Protein AF-A0A443S466-F1 (afdb_monomer)

Mean predicted aligned error: 12.49 Å

Secondary structure (DSSP, 8-state):
-----------SS-TTHHHHHHHHHHHHT--HHHHHHHHHHH---TT--HHHHHHHHHHHHHHHHHHHHHHHHHHHHHHTT-HHHHHHHHHHHHHHHHHHHHHHHHHS-SS---EEEE-TTSS-EEEE-PPPPHHHHHHHHHHHHHHHHHHHHHHHHHH-HHHHHHHTT--HHHHHHHHHTT---THHHHHHHHHHHHHHHHTSS--

Organism: NCBI:txid299467

Sequence (207 aa):
MRCNFCELIEFYTKAGRIQKEYREAQRHGLPFPILWVTEYFTIDGEGIRFGRYYRLAGWYTHIVIWFAFALWLLTNILFQMVIQYGALLLVFTGKILVFANILYCNIRNPIPLEIPFESVDGKSTVWLKPSFSWCYYLNLVNGIICIILGVIAFYADLRYTDETAEFFGIDVLQNYEDFIAGTFNFRIIFAVISLFVVSRKMRAVKL

Foldseek 3Di:
DDPPDDDDDDLEDDDCSLVVVLVVCVVVPPDPVVNLVSVLLVDCDDLSNQVVLQRVLVVVLVVLVVVLVVLLVVLVVCCLPPLQVSLVSLLVSLVSLQVSLVSSVVSHRPDFDWRWDQDPVNPDTDTDGDDDDPVSVVSNVVSVVSNVSSVVSNVCCVPPVPVSCVVSPHDPVVSVVCVVVVPDPCVVVVVVVVVVVVVVVVVVVPD

InterPro domains:
  IPR018469 Dual oxidase maturation factor [PF10204] (12-171)
  IPR018469 Dual oxidase maturation factor [PTHR31158] (13-180)

Structure (mmCIF, N/CA/C/O backbone):
data_AF-A0A443S466-F1
#
_entry.id   AF-A0A443S466-F1
#
loop_
_atom_site.group_PDB
_atom_site.id
_atom_site.type_symbol
_atom_site.label_atom_id
_atom_site.label_alt_id
_atom_site.label_comp_id
_atom_site.label_asym_id
_atom_site.label_entity_id
_atom_site.label_seq_id
_atom_site.pdbx_PDB_ins_code
_atom_site.Cartn_x
_atom_site.Cartn_y
_atom_site.Cartn_z
_atom_site.occupancy
_atom_site.B_iso_or_equiv
_atom_site.auth_seq_id
_atom_site.auth_comp_id
_atom_site.auth_asym_id
_atom_site.auth_atom_id
_atom_site.pdbx_PDB_model_num
ATOM 1 N N . MET A 1 1 ? 38.376 -2.744 -8.400 1.00 39.81 1 MET A N 1
ATOM 2 C CA . MET A 1 1 ? 37.415 -1.741 -8.914 1.00 39.81 1 MET A CA 1
ATOM 3 C C . MET A 1 1 ? 36.271 -1.626 -7.920 1.00 39.81 1 MET A C 1
ATOM 5 O O . MET A 1 1 ? 35.767 -2.662 -7.509 1.00 39.81 1 MET A O 1
ATOM 9 N N . ARG A 1 2 ? 35.901 -0.416 -7.475 1.00 34.47 2 ARG A N 1
ATOM 10 C CA . ARG A 1 2 ? 34.688 -0.217 -6.661 1.00 34.47 2 ARG A CA 1
ATOM 11 C C . ARG A 1 2 ? 33.499 -0.075 -7.608 1.00 34.47 2 ARG A C 1
ATOM 13 O O . ARG A 1 2 ? 33.343 0.970 -8.224 1.00 34.47 2 ARG A O 1
ATOM 20 N N . CYS A 1 3 ? 32.691 -1.121 -7.724 1.00 43.09 3 CYS A N 1
ATOM 21 C CA . CYS A 1 3 ? 31.445 -1.103 -8.488 1.00 43.09 3 CYS A CA 1
ATOM 22 C C . CYS A 1 3 ? 30.271 -0.800 -7.541 1.00 43.09 3 CYS A C 1
ATOM 24 O O . CYS A 1 3 ? 29.530 -1.706 -7.186 1.00 43.09 3 CYS A O 1
ATOM 26 N N . ASN A 1 4 ? 30.120 0.456 -7.108 1.00 47.75 4 ASN A N 1
ATOM 27 C CA . ASN A 1 4 ? 28.957 0.915 -6.330 1.00 47.75 4 ASN A CA 1
ATOM 28 C C . ASN A 1 4 ? 28.161 1.931 -7.160 1.00 47.75 4 ASN A C 1
ATOM 30 O O . ASN A 1 4 ? 28.180 3.125 -6.868 1.00 47.75 4 ASN A O 1
ATOM 34 N N . PHE A 1 5 ? 27.517 1.466 -8.231 1.00 56.78 5 PHE A N 1
ATOM 35 C CA . PHE A 1 5 ? 26.632 2.303 -9.041 1.00 56.78 5 PHE A CA 1
ATOM 36 C C . PHE A 1 5 ? 25.198 2.222 -8.503 1.00 56.78 5 PHE A C 1
ATOM 38 O O . PHE A 1 5 ? 24.655 1.130 -8.353 1.00 56.78 5 PHE A O 1
ATOM 45 N N . CYS A 1 6 ? 24.596 3.375 -8.211 1.00 62.50 6 CYS A N 1
ATOM 46 C CA . CYS A 1 6 ? 23.186 3.519 -7.852 1.00 62.50 6 CYS A CA 1
ATOM 47 C C . CYS A 1 6 ? 22.628 4.690 -8.666 1.00 62.50 6 CYS A C 1
ATOM 49 O O . CYS A 1 6 ? 22.960 5.840 -8.382 1.00 62.50 6 CYS A O 1
ATOM 51 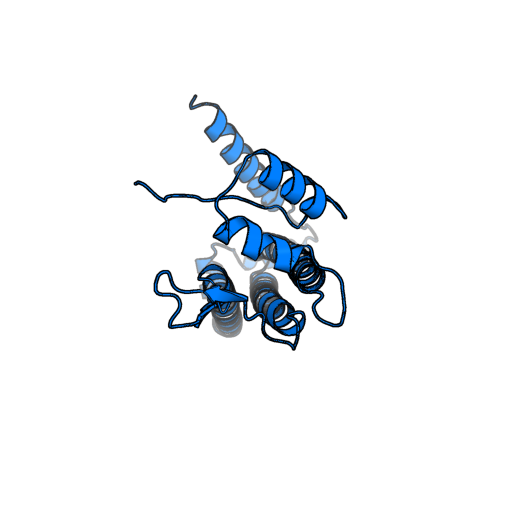N N . GLU A 1 7 ? 21.838 4.397 -9.699 1.00 69.56 7 GLU A N 1
ATOM 52 C CA . GLU A 1 7 ? 21.153 5.419 -10.493 1.00 69.56 7 GLU A CA 1
ATOM 53 C C . GLU A 1 7 ? 19.659 5.441 -10.183 1.00 69.56 7 GLU A C 1
ATOM 55 O O . GLU A 1 7 ? 19.011 4.399 -10.067 1.00 69.56 7 GLU A O 1
ATOM 60 N N . LEU A 1 8 ? 19.114 6.652 -10.063 1.00 72.12 8 LEU A N 1
ATOM 61 C CA . LEU A 1 8 ? 17.691 6.894 -9.874 1.00 72.12 8 LEU A CA 1
ATOM 62 C C . LEU A 1 8 ? 17.076 7.317 -11.210 1.00 72.12 8 LEU A C 1
ATOM 64 O O . LEU A 1 8 ? 17.352 8.411 -11.694 1.00 72.12 8 LEU A O 1
ATOM 68 N N . ILE A 1 9 ? 16.214 6.471 -11.772 1.00 68.38 9 ILE A N 1
ATOM 69 C CA . ILE A 1 9 ? 15.447 6.776 -12.987 1.00 68.38 9 ILE A CA 1
ATOM 70 C C . ILE A 1 9 ? 13.997 7.043 -12.584 1.00 68.38 9 ILE A C 1
ATOM 72 O O . ILE A 1 9 ? 13.321 6.180 -12.014 1.00 68.38 9 ILE A O 1
ATOM 76 N N . GLU A 1 10 ? 13.506 8.253 -12.851 1.00 68.44 10 GLU A N 1
ATOM 77 C CA . GLU A 1 10 ? 12.184 8.684 -12.395 1.00 68.44 10 GLU A CA 1
ATOM 78 C C . GLU A 1 10 ? 11.089 8.386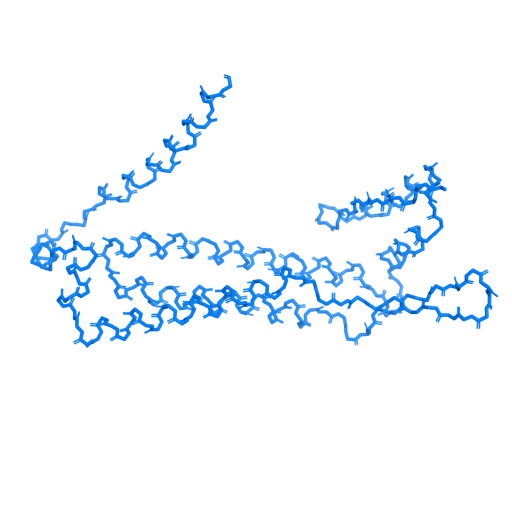 -13.425 1.00 68.44 10 GLU A C 1
ATOM 80 O O . GLU A 1 10 ? 10.935 9.050 -14.451 1.00 68.44 10 GLU A O 1
ATOM 85 N N . PHE A 1 11 ? 10.215 7.442 -13.085 1.00 61.72 11 PHE A N 1
ATOM 86 C CA . PHE A 1 11 ? 9.114 7.009 -13.950 1.00 61.72 11 PHE A CA 1
ATOM 87 C C . PHE A 1 11 ? 7.876 7.941 -13.929 1.00 61.72 11 PHE A C 1
ATOM 89 O O . PHE A 1 11 ? 6.992 7.827 -14.784 1.00 61.72 11 PHE A O 1
ATOM 96 N N . TYR A 1 12 ? 7.774 8.853 -12.955 1.00 54.41 12 TYR A N 1
ATOM 97 C CA . TYR A 1 12 ? 6.507 9.501 -12.577 1.00 54.41 12 TYR A CA 1
ATOM 98 C C . TYR A 1 12 ? 6.165 10.781 -13.359 1.00 54.41 12 TYR A C 1
ATOM 100 O O . TYR A 1 12 ? 4.997 11.026 -13.648 1.00 54.41 12 TYR A O 1
ATOM 108 N N . THR A 1 13 ? 7.142 11.615 -13.728 1.00 58.16 13 THR A N 1
ATOM 109 C CA . THR A 1 13 ? 6.833 13.040 -13.953 1.00 58.16 13 THR A CA 1
ATOM 110 C C . THR A 1 13 ? 6.399 13.415 -15.375 1.00 58.16 13 THR A C 1
ATOM 112 O O . THR A 1 13 ? 5.593 14.335 -15.497 1.00 58.16 13 THR A O 1
ATOM 115 N N . LYS A 1 14 ? 6.866 12.750 -16.454 1.00 61.38 14 LYS A N 1
ATOM 116 C CA . LYS A 1 14 ? 6.482 13.074 -17.856 1.00 61.38 14 LYS A CA 1
ATOM 117 C C . LYS A 1 14 ? 6.605 11.884 -18.824 1.00 61.38 14 LYS A C 1
ATOM 119 O O . LYS A 1 14 ? 7.569 11.121 -18.763 1.00 61.38 14 LYS A O 1
ATOM 124 N N . ALA A 1 15 ? 5.670 11.762 -19.774 1.00 59.41 15 ALA A N 1
ATOM 125 C CA . ALA A 1 15 ? 5.801 10.832 -20.902 1.00 59.41 15 ALA A CA 1
ATOM 126 C C . ALA A 1 15 ? 7.034 11.205 -21.753 1.00 59.41 15 ALA A C 1
ATOM 128 O O . ALA A 1 15 ? 7.232 12.373 -22.079 1.00 59.41 15 ALA A O 1
ATOM 129 N N . GLY A 1 16 ? 7.894 10.228 -22.055 1.00 69.12 16 GLY A N 1
ATOM 130 C CA . GLY A 1 16 ? 9.134 10.437 -22.813 1.00 69.12 16 GLY A CA 1
ATOM 131 C C . GLY A 1 16 ? 10.348 10.911 -21.999 1.00 69.12 16 GLY A C 1
ATOM 132 O O . GLY A 1 16 ? 11.430 11.022 -22.568 1.00 69.12 16 GLY A O 1
ATOM 133 N N . ARG A 1 17 ? 10.227 11.155 -20.681 1.00 78.19 17 ARG A N 1
ATOM 134 C CA . ARG A 1 17 ? 11.392 11.496 -19.837 1.00 78.19 17 ARG A CA 1
ATOM 135 C C . ARG A 1 17 ? 12.383 10.337 -19.728 1.00 78.19 17 ARG A C 1
ATOM 137 O O . ARG A 1 17 ? 13.569 10.560 -19.906 1.00 78.19 17 ARG A O 1
ATOM 144 N N . ILE A 1 18 ? 11.885 9.112 -19.575 1.00 80.12 18 ILE A N 1
ATOM 145 C CA . ILE A 1 18 ? 12.711 7.894 -19.500 1.00 80.12 18 ILE A CA 1
ATOM 146 C C . ILE A 1 18 ? 13.560 7.733 -20.770 1.00 80.12 18 ILE A C 1
ATOM 148 O O . ILE A 1 18 ? 14.735 7.414 -20.691 1.00 80.12 18 ILE A O 1
ATOM 152 N N . GLN A 1 19 ? 13.004 8.033 -21.949 1.00 82.69 19 GLN A N 1
ATOM 153 C CA . GLN A 1 19 ? 13.756 7.987 -23.210 1.00 82.69 19 GLN A CA 1
ATOM 154 C C . GLN A 1 19 ? 14.840 9.073 -23.298 1.00 82.69 19 GLN A C 1
ATOM 156 O O . GLN A 1 19 ? 15.848 8.877 -23.972 1.00 82.69 19 GLN A O 1
ATOM 161 N N . LYS A 1 20 ? 14.641 10.227 -22.649 1.00 84.94 20 LYS A N 1
ATOM 162 C CA . LYS A 1 20 ? 15.656 11.288 -22.572 1.00 84.94 20 LYS A CA 1
ATOM 163 C C . LYS A 1 20 ? 16.761 10.919 -21.587 1.00 84.94 20 LYS A C 1
ATOM 165 O O . LYS A 1 20 ? 17.919 10.958 -21.979 1.00 84.94 20 LYS A O 1
ATOM 170 N N . GLU A 1 21 ? 16.393 10.485 -20.382 1.00 83.50 21 GLU A N 1
ATOM 171 C CA . GLU A 1 21 ? 17.336 10.016 -19.357 1.00 83.50 21 GLU A CA 1
ATOM 172 C C . GLU A 1 21 ? 18.150 8.824 -19.869 1.00 83.50 21 GLU A C 1
ATOM 174 O O . GLU A 1 21 ? 19.361 8.806 -19.712 1.00 83.50 21 GLU A O 1
ATOM 179 N N . TYR A 1 22 ? 17.534 7.896 -20.606 1.00 85.06 22 TYR A N 1
ATOM 180 C CA . TYR A 1 22 ? 18.245 6.800 -21.268 1.00 85.06 22 TYR A CA 1
ATOM 181 C C . TYR A 1 22 ? 19.266 7.287 -22.313 1.00 85.06 22 TYR A C 1
ATOM 183 O O . TYR A 1 22 ? 20.388 6.791 -22.372 1.00 85.06 22 TYR A O 1
ATOM 191 N N . ARG A 1 23 ? 18.923 8.295 -23.127 1.00 86.50 23 ARG A N 1
ATOM 192 C CA . ARG A 1 23 ? 19.864 8.879 -24.104 1.00 86.50 23 ARG A CA 1
ATOM 193 C C . ARG A 1 23 ? 21.006 9.636 -23.431 1.00 86.50 23 ARG A C 1
ATOM 195 O O . ARG A 1 23 ? 22.126 9.627 -23.935 1.00 86.50 23 ARG A O 1
ATOM 202 N N . GLU A 1 24 ? 20.734 10.311 -22.321 1.00 87.31 24 GLU A N 1
ATOM 203 C CA . GLU A 1 24 ? 21.757 10.969 -21.504 1.00 87.31 24 GLU A CA 1
ATOM 204 C C . GLU A 1 24 ? 22.675 9.931 -20.852 1.00 87.31 24 GLU A C 1
ATOM 206 O O . GLU A 1 24 ? 23.895 10.051 -20.943 1.00 87.31 24 GLU A O 1
ATOM 211 N N . ALA A 1 25 ? 22.102 8.852 -20.325 1.00 85.56 25 ALA A N 1
ATOM 212 C CA . ALA A 1 25 ? 22.812 7.703 -19.787 1.00 85.56 25 ALA A CA 1
ATOM 213 C C . ALA A 1 25 ? 23.767 7.057 -20.814 1.00 85.56 25 ALA A C 1
ATOM 215 O O . ALA A 1 25 ? 24.929 6.775 -20.510 1.00 85.56 25 ALA A O 1
ATOM 216 N N . GLN A 1 26 ? 23.316 6.893 -22.062 1.00 87.50 26 GLN A N 1
ATOM 217 C CA . GLN A 1 26 ? 24.162 6.424 -23.164 1.00 87.50 26 GLN A CA 1
ATOM 218 C C . GLN A 1 26 ? 25.319 7.389 -23.459 1.00 87.50 26 GLN A C 1
ATOM 220 O O . GLN A 1 26 ? 26.448 6.949 -23.662 1.00 87.50 26 GLN A O 1
ATOM 225 N N . ARG A 1 27 ? 25.063 8.706 -23.455 1.00 89.19 27 ARG A N 1
ATOM 226 C CA . ARG A 1 27 ? 26.101 9.731 -23.680 1.00 89.19 27 ARG A CA 1
ATOM 227 C C . ARG A 1 27 ? 27.141 9.770 -22.565 1.00 89.19 27 ARG A C 1
ATOM 229 O O . ARG A 1 27 ? 28.307 10.023 -22.845 1.00 89.19 27 ARG A O 1
ATOM 236 N N . HIS A 1 28 ? 26.724 9.521 -21.327 1.00 86.75 28 HIS A N 1
ATOM 237 C CA . HIS A 1 28 ? 27.613 9.463 -20.170 1.00 86.75 28 HIS A CA 1
ATOM 238 C C . HIS A 1 28 ? 28.462 8.185 -20.110 1.00 86.75 28 HIS A C 1
ATOM 240 O O . HIS A 1 28 ? 29.430 8.149 -19.354 1.00 86.75 28 HIS A O 1
ATOM 246 N N . GLY A 1 29 ? 28.148 7.164 -20.916 1.00 86.56 29 GLY A N 1
ATOM 247 C CA . GLY A 1 29 ? 28.929 5.928 -20.971 1.00 86.56 29 GLY A CA 1
ATOM 248 C C . GLY A 1 29 ? 28.752 5.046 -19.735 1.00 86.56 29 GLY A C 1
ATOM 249 O O . GLY A 1 29 ? 29.724 4.484 -19.231 1.00 86.56 29 GLY A O 1
ATOM 250 N N . LEU A 1 30 ? 27.521 4.936 -19.225 1.00 86.44 30 LEU A N 1
ATOM 251 C CA . LEU A 1 30 ? 27.194 4.025 -18.125 1.00 86.44 30 LEU A CA 1
ATOM 252 C C . LEU A 1 30 ? 27.535 2.566 -18.464 1.00 86.44 30 LEU A C 1
ATOM 254 O O . LEU A 1 30 ? 27.540 2.177 -19.633 1.00 86.44 30 LEU A O 1
ATOM 258 N N . PRO A 1 31 ? 27.813 1.728 -17.452 1.00 85.88 31 PRO A N 1
ATOM 259 C CA . PRO A 1 31 ? 28.150 0.334 -17.692 1.00 85.88 31 PRO A CA 1
ATOM 260 C C . PRO A 1 31 ? 26.971 -0.416 -18.333 1.00 85.88 31 PRO A C 1
ATOM 262 O O . PRO A 1 31 ? 25.808 -0.222 -17.967 1.00 85.88 31 PRO A O 1
ATOM 265 N N . PHE A 1 32 ? 27.294 -1.322 -19.261 1.00 84.25 32 PHE A N 1
ATOM 266 C CA . PHE A 1 32 ? 26.331 -2.067 -20.082 1.00 84.25 32 PHE A CA 1
ATOM 267 C C . PHE A 1 32 ? 25.163 -2.707 -19.300 1.00 84.25 32 PHE A C 1
ATOM 269 O O . PHE A 1 32 ? 24.026 -2.552 -19.741 1.00 84.25 32 PHE A O 1
ATOM 276 N N . PRO A 1 33 ? 25.360 -3.332 -18.117 1.00 84.06 33 PRO A N 1
ATOM 277 C CA . PRO A 1 33 ? 24.250 -3.933 -17.374 1.00 84.06 33 PRO A CA 1
ATOM 278 C C . PRO A 1 33 ? 23.145 -2.945 -16.967 1.00 84.06 33 PRO A C 1
ATOM 280 O O . PRO A 1 33 ? 21.978 -3.323 -16.933 1.00 84.06 33 PRO A O 1
ATOM 283 N N . ILE A 1 34 ? 23.484 -1.684 -16.676 1.00 82.31 34 ILE A N 1
ATOM 284 C CA . ILE A 1 34 ? 22.505 -0.653 -1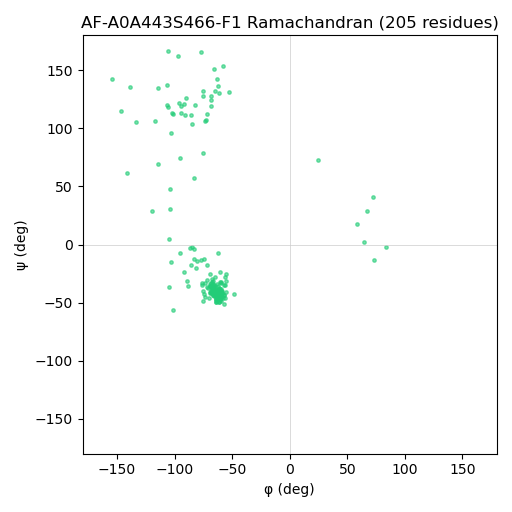6.279 1.00 82.31 34 ILE A CA 1
ATOM 285 C C . ILE A 1 34 ? 21.705 -0.187 -17.500 1.00 82.31 34 ILE A C 1
ATOM 287 O O . ILE A 1 34 ? 20.478 -0.064 -17.445 1.00 82.31 34 ILE A O 1
ATOM 291 N N . LEU A 1 35 ? 22.397 0.017 -18.623 1.00 84.38 35 LEU A N 1
ATOM 292 C CA . LEU A 1 35 ? 21.778 0.359 -19.903 1.00 84.38 35 LEU A CA 1
ATOM 293 C C . LEU A 1 35 ? 20.827 -0.747 -20.376 1.00 84.38 35 LEU A C 1
ATOM 295 O O . LEU A 1 35 ? 19.720 -0.433 -20.804 1.00 84.38 35 LEU A O 1
ATOM 299 N N . TRP A 1 36 ? 21.212 -2.015 -20.212 1.00 84.38 36 TRP A N 1
ATOM 300 C CA . TRP A 1 36 ? 20.400 -3.176 -20.584 1.00 84.38 36 TRP A CA 1
ATOM 301 C C . TRP A 1 36 ? 19.068 -3.235 -19.826 1.00 84.38 36 TRP A C 1
ATOM 303 O O . TRP A 1 36 ? 18.006 -3.375 -20.428 1.00 84.38 36 TRP A O 1
ATOM 313 N N . VAL A 1 37 ? 19.088 -3.052 -18.500 1.00 84.19 37 VAL A N 1
ATOM 314 C CA . VAL A 1 37 ? 17.850 -3.008 -17.697 1.00 84.19 37 VAL A CA 1
ATOM 315 C C . VAL A 1 37 ? 16.970 -1.834 -18.107 1.00 84.19 37 VAL A C 1
ATOM 317 O O . VAL A 1 37 ? 15.754 -1.973 -18.220 1.00 84.19 37 VAL A O 1
ATOM 320 N N . THR A 1 38 ? 17.578 -0.670 -18.331 1.00 83.44 38 THR A N 1
ATOM 321 C CA . THR A 1 38 ? 16.839 0.544 -18.694 1.00 83.44 38 THR A CA 1
ATOM 322 C C . THR A 1 38 ? 16.174 0.403 -20.061 1.00 83.44 38 THR A C 1
ATOM 324 O O . THR A 1 38 ? 15.035 0.836 -20.239 1.00 83.44 38 THR A O 1
ATOM 327 N N . GLU A 1 39 ? 16.833 -0.272 -21.003 1.00 83.94 39 GLU A N 1
ATOM 328 C CA . GLU A 1 39 ? 16.296 -0.558 -22.330 1.00 83.94 39 GLU A CA 1
ATOM 329 C C . GLU A 1 39 ? 14.972 -1.339 -22.249 1.00 83.94 39 GLU A C 1
ATOM 331 O O . GLU A 1 39 ? 13.975 -0.893 -22.825 1.00 83.94 39 GLU A O 1
ATOM 336 N N . TYR A 1 40 ? 14.897 -2.386 -21.414 1.00 81.38 40 TYR A N 1
ATOM 337 C CA . TYR A 1 40 ? 13.664 -3.155 -21.155 1.00 81.38 40 TYR A CA 1
ATOM 338 C C . TYR A 1 40 ? 12.480 -2.301 -20.676 1.00 81.38 40 TYR A C 1
ATOM 340 O O . TYR A 1 40 ? 11.327 -2.619 -20.966 1.00 81.38 40 TYR A O 1
ATOM 348 N N . PHE A 1 41 ? 12.737 -1.210 -19.950 1.00 80.06 41 PHE A N 1
ATOM 349 C CA . PHE A 1 41 ? 11.687 -0.290 -19.502 1.00 80.06 41 PHE A CA 1
ATOM 350 C C . PHE A 1 41 ? 11.325 0.786 -20.537 1.00 80.06 41 PHE A C 1
ATOM 352 O O . PHE A 1 41 ? 10.263 1.403 -20.413 1.00 80.06 41 PHE A O 1
ATOM 359 N N . THR A 1 42 ? 12.182 1.026 -21.536 1.00 80.06 42 THR A N 1
ATOM 360 C CA . THR A 1 42 ? 11.940 1.996 -22.622 1.00 80.06 42 THR A CA 1
ATOM 361 C C . THR A 1 42 ? 11.279 1.392 -23.857 1.00 80.06 42 THR A C 1
ATOM 363 O O . THR A 1 42 ? 10.637 2.128 -24.611 1.00 80.06 42 THR A O 1
ATOM 366 N N . ILE A 1 43 ? 11.419 0.081 -24.067 1.00 80.12 43 ILE A N 1
ATOM 367 C CA . ILE A 1 43 ? 10.784 -0.643 -25.169 1.00 80.12 43 ILE A CA 1
ATOM 368 C C . ILE A 1 43 ? 9.262 -0.691 -24.946 1.00 80.12 43 ILE A C 1
ATOM 370 O O . ILE A 1 43 ? 8.777 -1.151 -23.916 1.00 80.12 43 ILE A O 1
ATOM 374 N N . ASP A 1 44 ? 8.500 -0.217 -25.937 1.00 68.19 44 ASP A N 1
ATOM 375 C CA . ASP A 1 44 ? 7.030 -0.095 -25.896 1.00 68.19 44 ASP A CA 1
ATOM 376 C C . ASP A 1 44 ? 6.328 -0.933 -27.009 1.00 68.19 44 ASP A C 1
ATOM 378 O O . ASP A 1 44 ? 5.230 -0.596 -27.478 1.00 68.19 44 ASP A O 1
ATOM 382 N N . GLY A 1 45 ? 6.952 -2.044 -27.434 1.00 59.25 45 GLY A N 1
ATOM 383 C CA . GLY A 1 45 ? 6.514 -2.942 -28.523 1.00 59.25 45 GLY A CA 1
ATOM 384 C C . GLY A 1 45 ? 5.920 -4.296 -28.080 1.00 59.25 45 GLY A C 1
ATOM 385 O O . GLY A 1 45 ? 6.000 -4.656 -26.912 1.00 59.25 45 GLY A O 1
ATOM 386 N N . GLU A 1 46 ? 5.265 -4.998 -29.018 1.00 58.75 46 GLU A N 1
ATOM 387 C CA . GLU A 1 46 ? 4.808 -6.411 -28.983 1.00 58.75 46 GLU A CA 1
ATOM 388 C C . GLU A 1 46 ? 4.572 -7.056 -27.597 1.00 58.75 46 GLU A C 1
ATOM 390 O O . GLU A 1 46 ? 5.328 -7.903 -27.138 1.00 58.75 46 GLU A O 1
ATOM 395 N N . GLY A 1 47 ? 3.494 -6.665 -26.905 1.00 58.53 47 GLY A N 1
ATOM 396 C CA . GLY A 1 47 ? 3.031 -7.332 -25.672 1.00 58.53 47 GLY A CA 1
ATOM 397 C C . GLY A 1 47 ? 3.877 -7.098 -24.406 1.00 58.53 47 GLY A C 1
ATOM 398 O O . GLY A 1 47 ? 3.382 -7.317 -23.301 1.00 58.53 47 GLY A O 1
ATOM 399 N N . ILE A 1 48 ? 5.094 -6.564 -24.524 1.00 67.31 48 ILE A N 1
ATOM 400 C CA . ILE A 1 48 ? 6.071 -6.396 -23.432 1.00 67.31 48 ILE A CA 1
ATOM 401 C C . ILE A 1 48 ? 6.168 -4.946 -22.929 1.00 67.31 48 ILE A C 1
ATOM 403 O O . ILE A 1 48 ? 7.243 -4.383 -22.751 1.00 67.31 48 ILE A O 1
ATOM 407 N N . ARG A 1 49 ? 5.024 -4.305 -22.665 1.00 77.38 49 ARG A N 1
ATOM 408 C CA . ARG A 1 49 ? 4.954 -2.890 -22.233 1.00 77.38 49 ARG A CA 1
ATOM 409 C C . ARG A 1 49 ? 5.164 -2.693 -20.728 1.00 77.38 49 ARG A C 1
ATOM 411 O O . ARG A 1 49 ? 4.309 -2.127 -20.041 1.00 77.38 49 ARG A O 1
ATOM 418 N N . PHE A 1 50 ? 6.291 -3.153 -20.191 1.00 79.12 50 PHE A N 1
ATOM 419 C CA . PHE A 1 50 ? 6.562 -3.121 -18.747 1.00 79.12 50 PHE A CA 1
ATOM 420 C C . PHE A 1 50 ? 6.575 -1.699 -18.169 1.00 79.12 50 PHE A C 1
ATOM 422 O O . PHE A 1 50 ? 5.937 -1.448 -17.143 1.00 79.12 50 PHE A O 1
ATOM 429 N N . GLY A 1 51 ? 7.216 -0.745 -18.855 1.00 79.25 51 GLY A N 1
ATOM 430 C CA . GLY A 1 51 ? 7.330 0.640 -18.384 1.00 79.25 51 GLY A CA 1
ATOM 431 C C . GLY A 1 51 ? 5.978 1.307 -18.096 1.00 79.25 51 GLY A C 1
ATOM 432 O O . GLY A 1 51 ? 5.845 2.068 -17.136 1.00 79.25 51 GLY A O 1
ATOM 433 N N . ARG A 1 52 ? 4.932 0.984 -18.868 1.00 80.12 52 ARG A N 1
ATOM 434 C CA . ARG A 1 52 ? 3.585 1.542 -18.671 1.00 80.12 52 ARG A CA 1
ATOM 435 C C . ARG A 1 52 ? 2.876 0.956 -17.451 1.00 80.12 52 ARG A C 1
ATOM 437 O O . ARG A 1 52 ? 2.310 1.720 -16.671 1.00 80.12 52 ARG A O 1
ATOM 444 N N . TYR A 1 53 ? 2.920 -0.364 -17.272 1.00 83.69 53 TYR A N 1
ATOM 445 C CA . TYR A 1 53 ? 2.274 -1.029 -16.135 1.00 83.69 53 TYR A CA 1
ATOM 446 C C . TYR A 1 53 ? 2.886 -0.595 -14.801 1.00 83.69 53 TYR A C 1
ATOM 448 O O . TYR A 1 53 ? 2.147 -0.261 -13.879 1.00 83.69 53 TYR A O 1
ATOM 456 N N . TYR A 1 54 ? 4.219 -0.498 -14.714 1.00 83.50 54 TYR A N 1
ATOM 457 C CA . TYR A 1 54 ? 4.888 -0.030 -13.493 1.00 83.50 54 TYR A CA 1
ATOM 458 C C . TYR A 1 54 ? 4.553 1.429 -13.157 1.00 83.50 54 TYR A C 1
ATOM 460 O O . TYR A 1 54 ? 4.327 1.757 -11.991 1.00 83.50 54 TYR A O 1
ATOM 468 N N . ARG A 1 55 ? 4.444 2.300 -14.169 1.00 82.81 55 ARG A N 1
ATOM 469 C CA . ARG A 1 55 ? 4.019 3.698 -13.985 1.00 82.81 55 ARG A CA 1
ATOM 470 C C . ARG A 1 55 ? 2.590 3.810 -13.474 1.00 82.81 55 ARG A C 1
ATOM 472 O O . ARG A 1 55 ? 2.342 4.558 -12.533 1.00 82.81 55 ARG A O 1
ATOM 479 N N . LEU A 1 56 ? 1.665 3.067 -14.080 1.00 85.75 56 LEU A N 1
ATOM 480 C CA . LEU A 1 56 ? 0.261 3.058 -13.671 1.00 85.75 56 LEU A CA 1
ATOM 481 C C . LEU A 1 56 ? 0.105 2.495 -12.256 1.00 85.75 56 LEU A C 1
ATOM 483 O O . LEU A 1 56 ? -0.520 3.140 -11.418 1.00 85.75 56 LEU A O 1
ATOM 487 N N . ALA A 1 57 ? 0.731 1.351 -11.965 1.00 87.44 57 ALA A N 1
ATOM 488 C CA . ALA A 1 57 ? 0.707 0.745 -10.637 1.00 87.44 57 ALA A CA 1
ATOM 489 C C . ALA A 1 57 ? 1.222 1.719 -9.568 1.00 87.44 57 ALA A C 1
ATOM 491 O O . ALA A 1 57 ? 0.575 1.901 -8.536 1.00 87.44 57 ALA A O 1
ATOM 492 N N . GLY A 1 58 ? 2.347 2.393 -9.835 1.00 85.88 58 GLY A N 1
ATOM 493 C CA . GLY A 1 58 ? 2.903 3.405 -8.941 1.00 85.88 58 GLY A CA 1
ATOM 494 C C . GLY A 1 58 ? 1.974 4.605 -8.743 1.00 85.88 58 GLY A C 1
ATOM 495 O O . GLY A 1 58 ? 1.761 5.023 -7.609 1.00 85.88 58 GLY A O 1
ATOM 496 N N . TRP A 1 59 ? 1.376 5.128 -9.817 1.00 86.75 59 TRP A N 1
ATOM 497 C CA . TRP A 1 59 ? 0.491 6.297 -9.754 1.00 86.75 59 TRP A CA 1
ATOM 498 C C . TRP A 1 59 ? -0.770 6.036 -8.922 1.00 86.75 59 TRP A C 1
ATOM 500 O O . TRP A 1 59 ? -1.071 6.805 -8.008 1.00 86.75 59 TRP A O 1
ATOM 510 N N . TYR A 1 60 ? -1.466 4.923 -9.168 1.00 90.12 60 TYR A N 1
ATOM 511 C CA . TYR A 1 60 ? -2.651 4.569 -8.386 1.00 90.12 60 TYR A CA 1
ATOM 512 C C . TYR A 1 60 ? -2.306 4.262 -6.927 1.00 90.12 60 TYR A C 1
ATOM 514 O O . TYR A 1 60 ? -2.967 4.767 -6.023 1.00 90.12 60 TYR A O 1
ATOM 522 N N . THR A 1 61 ? -1.240 3.495 -6.682 1.00 90.62 61 THR A N 1
ATOM 523 C CA . THR A 1 61 ? -0.809 3.162 -5.315 1.00 90.62 61 THR A CA 1
ATOM 524 C C . THR A 1 61 ? -0.435 4.422 -4.534 1.00 90.62 61 THR A C 1
ATOM 526 O O . THR A 1 61 ? -0.825 4.566 -3.379 1.00 90.62 61 THR A O 1
ATOM 529 N N . HIS A 1 62 ? 0.249 5.377 -5.171 1.00 90.00 62 HIS A N 1
ATOM 530 C CA . HIS A 1 62 ? 0.594 6.662 -4.566 1.00 90.00 62 HIS A CA 1
ATOM 531 C C . HIS A 1 62 ? -0.655 7.448 -4.146 1.00 90.00 62 HIS A C 1
ATOM 533 O O . HIS A 1 62 ? -0.737 7.892 -3.003 1.00 90.00 62 HIS A O 1
ATOM 539 N N . ILE A 1 63 ? -1.654 7.575 -5.027 1.00 91.81 63 ILE A N 1
ATOM 540 C CA . ILE A 1 63 ? -2.911 8.275 -4.712 1.00 91.81 63 ILE A CA 1
ATOM 541 C C . ILE A 1 63 ? -3.639 7.602 -3.542 1.00 91.81 63 ILE A C 1
ATOM 543 O O . ILE A 1 63 ? -4.070 8.284 -2.614 1.00 91.81 63 ILE A O 1
ATOM 547 N N . VAL A 1 64 ? -3.746 6.270 -3.553 1.00 93.31 64 VAL A N 1
ATOM 548 C CA . VAL A 1 64 ? -4.451 5.520 -2.503 1.00 93.31 64 VAL A CA 1
ATOM 549 C C . VAL A 1 64 ? -3.731 5.623 -1.154 1.00 93.31 64 VAL A C 1
ATOM 551 O O . VAL A 1 64 ? -4.388 5.782 -0.129 1.00 93.31 64 VAL A O 1
ATOM 554 N N . ILE A 1 65 ? -2.395 5.596 -1.129 1.00 92.12 65 ILE A N 1
ATOM 555 C CA . ILE A 1 65 ? -1.623 5.775 0.112 1.00 92.12 65 ILE A CA 1
ATOM 556 C C . ILE A 1 65 ? -1.776 7.200 0.655 1.00 92.12 65 ILE A C 1
ATOM 558 O O . ILE A 1 65 ? -1.968 7.369 1.857 1.00 92.12 65 ILE A O 1
ATOM 562 N N . TRP A 1 66 ? -1.753 8.226 -0.201 1.00 91.94 66 TRP A N 1
ATOM 563 C CA . TRP A 1 66 ? -2.025 9.603 0.232 1.00 91.94 66 TRP A CA 1
ATOM 564 C C . TRP A 1 66 ? -3.436 9.767 0.791 1.00 91.94 66 TRP A C 1
ATOM 566 O O . TRP A 1 66 ? -3.627 10.452 1.796 1.00 91.94 66 TRP A O 1
ATOM 576 N N . PHE A 1 67 ? -4.415 9.101 0.181 1.00 93.31 67 PHE A N 1
ATOM 577 C CA . PHE A 1 67 ? -5.776 9.059 0.697 1.00 93.31 67 PHE A CA 1
ATOM 578 C C . PHE A 1 67 ? -5.847 8.362 2.065 1.00 93.31 67 PHE A C 1
ATOM 580 O O . PHE A 1 67 ? -6.447 8.896 2.997 1.00 93.31 67 PHE A O 1
ATOM 587 N N . ALA A 1 68 ? -5.165 7.225 2.231 1.00 92.75 68 ALA A N 1
ATOM 588 C CA . ALA A 1 68 ? -5.060 6.539 3.517 1.00 92.75 68 ALA A CA 1
ATOM 589 C C . ALA A 1 68 ? -4.376 7.409 4.586 1.00 92.75 68 ALA A C 1
ATOM 591 O O . ALA A 1 68 ? -4.810 7.433 5.733 1.00 92.75 68 ALA A O 1
ATOM 592 N N . PHE A 1 69 ? -3.348 8.174 4.214 1.00 88.81 69 PHE A N 1
ATOM 593 C CA . PHE A 1 69 ? -2.681 9.106 5.122 1.00 88.81 69 PHE A CA 1
ATOM 594 C C . PHE A 1 69 ? -3.623 10.225 5.593 1.00 88.81 69 PHE A C 1
ATOM 596 O O . PHE A 1 69 ? -3.657 10.543 6.782 1.00 88.81 69 PHE A O 1
ATOM 603 N N . ALA A 1 70 ? -4.436 10.783 4.692 1.00 91.06 70 ALA A N 1
ATOM 604 C CA . ALA A 1 70 ? -5.449 11.773 5.054 1.00 91.06 70 ALA A CA 1
ATOM 605 C C . ALA A 1 70 ? -6.516 11.192 6.002 1.00 91.06 70 ALA A C 1
ATOM 607 O O . ALA A 1 70 ? -6.884 11.836 6.984 1.00 91.06 70 ALA A O 1
ATOM 608 N N . LEU A 1 71 ? -6.969 9.958 5.757 1.00 90.12 71 LEU A N 1
ATOM 609 C CA . LEU A 1 71 ? -7.919 9.266 6.635 1.00 90.12 71 LEU A CA 1
ATOM 610 C C . LEU A 1 71 ? -7.329 8.922 8.004 1.00 90.12 71 LEU A C 1
ATOM 612 O O . LEU A 1 71 ? -8.023 9.013 9.016 1.00 90.12 71 LEU A O 1
ATOM 616 N N . TRP A 1 72 ? -6.043 8.582 8.062 1.00 91.12 72 TRP A N 1
ATOM 617 C CA . TRP A 1 72 ? -5.348 8.386 9.327 1.00 91.12 72 TRP A CA 1
ATOM 618 C C . TRP A 1 72 ? -5.285 9.687 10.139 1.00 91.12 72 TRP A C 1
ATOM 620 O O . TRP A 1 72 ? -5.583 9.683 11.333 1.00 91.12 72 TRP A O 1
ATOM 630 N N . LEU A 1 73 ? -4.968 10.823 9.508 1.00 89.38 73 LEU A N 1
ATOM 631 C CA . LEU A 1 73 ? -5.007 12.128 10.182 1.00 89.38 73 LEU A CA 1
ATOM 632 C C . LEU A 1 73 ? -6.413 12.458 10.696 1.00 89.38 73 LEU A C 1
ATOM 634 O O . LEU A 1 73 ? -6.560 12.890 11.837 1.00 89.38 73 LEU A O 1
ATOM 638 N N . LEU A 1 74 ? -7.440 12.200 9.884 1.00 87.69 74 LEU A N 1
ATOM 639 C CA . LEU A 1 74 ? -8.835 12.373 10.281 1.00 87.69 74 LEU A CA 1
ATOM 640 C C . LEU A 1 74 ? -9.177 11.503 11.499 1.00 87.69 74 LEU A C 1
ATOM 642 O O . LEU A 1 74 ? -9.748 11.993 12.466 1.00 87.69 74 LEU A O 1
ATOM 646 N N . THR A 1 75 ? -8.745 10.244 11.499 1.00 87.56 75 THR A N 1
ATOM 647 C CA . THR A 1 75 ? -8.935 9.308 12.614 1.00 87.56 75 THR A CA 1
ATOM 648 C C . THR A 1 75 ? -8.349 9.839 13.928 1.00 87.56 75 THR A C 1
ATOM 650 O O . THR A 1 75 ? -9.015 9.782 14.958 1.00 87.56 75 THR A O 1
ATOM 653 N N . ASN A 1 76 ? -7.140 10.415 13.898 1.00 85.56 76 ASN A N 1
ATOM 654 C CA . ASN A 1 76 ? -6.521 11.017 15.088 1.00 85.56 76 ASN A CA 1
ATOM 655 C C . ASN A 1 76 ? -7.331 12.203 15.634 1.00 85.56 76 ASN A C 1
ATOM 657 O O . ASN A 1 76 ? -7.412 12.382 16.844 1.00 85.56 76 ASN A O 1
ATOM 661 N N . ILE A 1 77 ? -7.947 12.999 14.755 1.00 83.44 77 ILE A N 1
ATOM 662 C CA . ILE A 1 77 ? -8.817 14.109 15.166 1.00 83.44 77 ILE A CA 1
ATOM 663 C C . ILE A 1 77 ? -10.110 13.576 15.793 1.00 83.44 77 ILE A C 1
ATOM 665 O O . ILE A 1 77 ? -10.567 14.112 16.799 1.00 83.44 77 ILE A O 1
ATOM 669 N N . LEU A 1 78 ? -10.699 12.520 15.222 1.00 80.75 78 LEU A N 1
ATOM 670 C CA . LEU A 1 78 ? -11.947 11.954 15.736 1.00 80.75 78 LEU A CA 1
ATOM 671 C C . LEU A 1 78 ? -11.766 11.268 17.085 1.00 80.75 78 LEU A C 1
ATOM 673 O O . LEU A 1 78 ? -12.668 11.384 17.905 1.00 80.75 78 LEU A O 1
ATOM 677 N N . PHE A 1 79 ? -10.619 10.637 17.357 1.00 76.12 79 PHE A N 1
ATOM 678 C CA . PHE A 1 79 ? -10.352 10.059 18.680 1.00 76.12 79 PHE A CA 1
ATOM 679 C C . PHE A 1 79 ? -10.460 11.077 19.819 1.00 76.12 79 PHE A C 1
ATOM 681 O O . PHE A 1 79 ? -10.819 10.701 20.927 1.00 76.12 79 PHE A O 1
ATOM 688 N N . GLN A 1 80 ? -10.214 12.357 19.539 1.00 71.25 80 GLN A N 1
ATOM 689 C CA . GLN A 1 80 ? -10.332 13.428 20.523 1.00 71.25 80 GLN A CA 1
ATOM 690 C C . GLN A 1 80 ? -11.777 13.914 20.736 1.00 71.25 80 GLN A C 1
ATOM 692 O O . GLN A 1 80 ? -12.061 14.550 21.746 1.00 71.25 80 GLN A O 1
ATOM 697 N N . MET A 1 81 ? -12.673 13.663 19.778 1.00 67.88 81 MET A N 1
ATOM 698 C CA . MET A 1 81 ? -14.074 14.100 19.831 1.00 67.88 81 MET A CA 1
ATOM 699 C C . MET A 1 81 ? -14.998 12.953 20.235 1.00 67.88 81 MET A C 1
ATOM 701 O O . MET A 1 8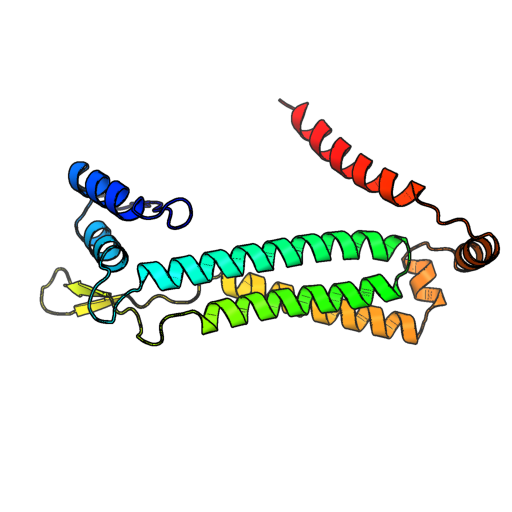1 ? -15.751 13.062 21.193 1.00 67.88 81 MET A O 1
ATOM 705 N N . VAL A 1 82 ? -14.957 11.851 19.483 1.00 74.31 82 VAL A N 1
ATOM 706 C CA . VAL A 1 82 ? -15.827 10.688 19.665 1.00 74.31 82 VAL A CA 1
ATOM 707 C C . VAL A 1 82 ? -15.057 9.418 19.296 1.00 74.31 82 VAL A C 1
ATOM 709 O O . VAL A 1 82 ? -14.720 9.186 18.129 1.00 74.31 82 VAL A O 1
ATOM 712 N N . ILE A 1 83 ? -14.834 8.558 20.291 1.00 77.44 83 ILE A N 1
ATOM 713 C CA . ILE A 1 83 ? -14.010 7.343 20.175 1.00 77.44 83 ILE A CA 1
ATOM 714 C C . ILE A 1 83 ? -14.595 6.356 19.147 1.00 77.44 83 ILE A C 1
ATOM 716 O O . ILE A 1 83 ? -13.851 5.800 18.336 1.00 77.44 83 ILE A O 1
ATOM 720 N N . GLN A 1 84 ? -15.923 6.204 19.102 1.00 76.75 84 GLN A N 1
ATOM 721 C CA . GLN A 1 84 ? -16.631 5.282 18.199 1.00 76.75 84 GLN A CA 1
ATOM 722 C C . GLN A 1 84 ? -16.324 5.518 16.717 1.00 76.75 84 GLN A C 1
ATOM 724 O O . GLN A 1 84 ? -15.944 4.599 15.983 1.00 76.75 84 GLN A O 1
ATOM 729 N N . TYR A 1 85 ? -16.461 6.766 16.264 1.00 82.75 85 TYR A N 1
ATOM 730 C CA . TYR A 1 85 ? -16.209 7.120 14.869 1.00 82.75 85 TYR A CA 1
ATOM 731 C C . TYR A 1 85 ? -14.711 7.088 14.536 1.00 82.75 85 TYR A C 1
ATOM 733 O O . TYR A 1 85 ? -14.345 6.743 13.409 1.00 82.75 85 TYR A O 1
ATOM 741 N N . GLY A 1 86 ? -13.843 7.377 15.514 1.00 85.62 86 GLY A N 1
ATOM 742 C CA . GLY A 1 86 ? -12.395 7.194 15.394 1.00 85.62 86 GLY A CA 1
ATOM 743 C C . GLY A 1 86 ? -12.016 5.729 15.154 1.00 85.62 86 GLY A C 1
ATOM 744 O O . GLY A 1 86 ? -11.321 5.422 14.185 1.00 85.62 86 GLY A O 1
ATOM 745 N N . ALA A 1 87 ? -12.539 4.800 15.958 1.00 87.38 87 ALA A N 1
ATOM 746 C CA . ALA A 1 87 ? -12.272 3.368 15.806 1.00 87.38 87 ALA A CA 1
ATOM 747 C C . ALA A 1 87 ? -12.730 2.830 14.436 1.00 87.38 87 ALA A C 1
ATOM 749 O O . ALA A 1 87 ? -11.984 2.113 13.762 1.00 87.38 87 ALA A O 1
ATOM 750 N N . LEU A 1 88 ? -13.919 3.234 13.971 1.00 89.50 88 LEU A N 1
ATOM 751 C CA . LEU A 1 88 ? -14.441 2.834 12.661 1.00 89.50 88 LEU A CA 1
ATOM 752 C C . LEU A 1 88 ? -13.584 3.371 11.501 1.00 89.50 88 LEU A C 1
ATOM 754 O O . LEU A 1 88 ? -13.266 2.621 10.570 1.00 89.50 88 LEU A O 1
ATOM 758 N N . LEU A 1 8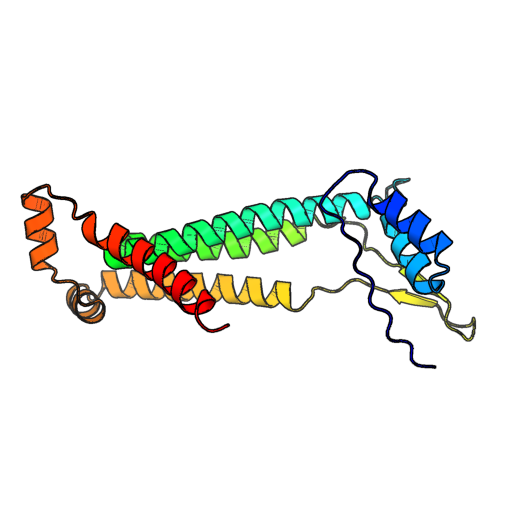9 ? -13.165 4.641 11.557 1.00 92.06 89 LEU A N 1
ATOM 759 C CA . LEU A 1 89 ? -12.271 5.214 10.547 1.00 92.06 89 LEU A CA 1
ATOM 760 C C . LEU A 1 89 ? -10.871 4.593 10.574 1.00 92.06 89 LEU A C 1
ATOM 762 O O . LEU A 1 89 ? -10.264 4.436 9.510 1.00 92.06 89 LEU A O 1
ATOM 766 N N . LEU A 1 90 ? -10.376 4.168 11.740 1.00 92.19 90 LEU A N 1
ATOM 767 C CA . LEU A 1 90 ? -9.096 3.469 11.844 1.00 92.19 90 LEU A CA 1
ATOM 768 C C . LEU A 1 90 ? -9.128 2.135 11.083 1.00 92.19 90 LEU A C 1
ATOM 770 O O . LEU A 1 90 ? -8.231 1.851 10.283 1.00 92.19 90 LEU A O 1
ATOM 774 N N . VAL A 1 91 ? -10.199 1.350 11.260 1.00 94.69 91 VAL A N 1
ATOM 775 C CA . VAL A 1 91 ? -10.412 0.098 10.512 1.00 94.69 91 VAL A CA 1
ATOM 776 C C . VAL A 1 91 ? -10.525 0.373 9.013 1.00 94.69 91 VAL A C 1
ATOM 778 O O . VAL A 1 91 ? -9.931 -0.344 8.204 1.00 94.69 91 VAL A O 1
ATOM 781 N N . PHE A 1 92 ? -11.264 1.414 8.622 1.00 94.75 92 PHE A N 1
ATOM 782 C CA . PHE A 1 92 ? -11.420 1.788 7.216 1.00 94.75 92 PHE A CA 1
ATOM 783 C C . PHE A 1 92 ? -10.084 2.185 6.572 1.00 94.75 92 PHE A C 1
ATOM 785 O O . PHE A 1 92 ? -9.751 1.714 5.483 1.00 94.75 92 PHE A O 1
ATOM 792 N N . THR A 1 93 ? -9.268 2.960 7.285 1.00 94.81 93 THR A N 1
ATOM 793 C CA . THR A 1 93 ? -7.915 3.341 6.864 1.00 94.81 93 THR A CA 1
ATOM 794 C C . THR A 1 93 ? -7.028 2.113 6.652 1.00 94.81 93 THR A C 1
ATOM 796 O O . THR A 1 93 ? -6.372 1.990 5.616 1.00 94.81 93 THR A O 1
ATOM 799 N N . GLY A 1 94 ? -7.050 1.156 7.587 1.00 94.38 94 GLY A N 1
ATOM 800 C CA . GLY A 1 94 ? -6.305 -0.096 7.454 1.00 94.38 94 GLY A CA 1
ATOM 801 C C . GLY A 1 94 ? -6.750 -0.935 6.248 1.00 94.38 94 GLY A C 1
ATOM 802 O O . GLY A 1 94 ? -5.910 -1.435 5.497 1.00 94.38 94 GLY A O 1
ATOM 803 N N . LYS A 1 95 ? -8.063 -1.016 5.981 1.00 95.12 95 LYS A N 1
ATOM 804 C CA . LYS A 1 95 ? -8.602 -1.685 4.781 1.00 95.12 95 LYS A CA 1
ATOM 805 C C . LYS A 1 95 ? -8.106 -1.041 3.488 1.00 95.12 95 LYS A C 1
ATOM 807 O O . LYS A 1 95 ? -7.763 -1.759 2.553 1.00 95.12 95 LYS A O 1
ATOM 812 N N . ILE A 1 96 ? -8.026 0.288 3.436 1.00 95.19 96 ILE A N 1
ATOM 813 C CA . ILE A 1 96 ? -7.519 1.014 2.263 1.00 95.19 96 ILE A CA 1
ATOM 814 C C . ILE A 1 96 ? -6.030 0.746 2.041 1.00 95.19 96 ILE A C 1
ATOM 816 O O . ILE A 1 96 ? -5.616 0.555 0.900 1.00 95.19 96 ILE A O 1
ATOM 820 N N . LEU A 1 97 ? -5.224 0.665 3.104 1.00 94.94 97 LEU A N 1
ATOM 821 C CA . LEU A 1 97 ? -3.809 0.297 2.987 1.00 94.94 97 LEU A CA 1
ATOM 822 C C . LEU A 1 97 ? -3.634 -1.121 2.427 1.00 94.94 97 LEU A C 1
ATOM 824 O O . LEU A 1 97 ? -2.823 -1.335 1.526 1.00 94.94 97 LEU A O 1
ATOM 828 N N . VAL A 1 98 ? -4.422 -2.090 2.902 1.00 95.12 98 VAL A N 1
ATOM 829 C CA . VAL A 1 98 ? -4.423 -3.455 2.349 1.00 95.12 98 VAL A CA 1
ATOM 830 C C . VAL A 1 98 ? -4.889 -3.447 0.889 1.00 95.12 98 VAL A C 1
ATOM 832 O O . VAL A 1 98 ? -4.252 -4.068 0.039 1.00 95.12 98 VAL A O 1
ATOM 835 N N . PHE A 1 99 ? -5.935 -2.683 0.570 1.00 93.88 99 PHE A N 1
ATOM 836 C CA . PHE A 1 99 ? -6.424 -2.515 -0.797 1.00 93.88 99 PHE A CA 1
ATOM 837 C C . PHE A 1 99 ? -5.365 -1.909 -1.728 1.00 93.88 99 PHE A C 1
ATOM 839 O O . PHE A 1 99 ? -5.227 -2.370 -2.857 1.00 93.88 99 PHE A O 1
ATOM 846 N N . ALA A 1 100 ? -4.559 -0.951 -1.261 1.00 92.62 100 ALA A N 1
ATOM 847 C CA . ALA A 1 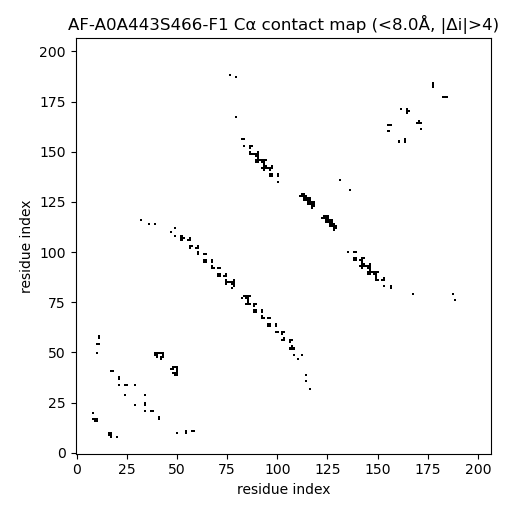100 ? -3.449 -0.392 -2.033 1.00 92.62 100 ALA A CA 1
ATOM 848 C C . ALA A 1 100 ? -2.428 -1.472 -2.437 1.00 92.62 100 ALA A C 1
ATOM 850 O O . ALA A 1 100 ? -1.977 -1.497 -3.581 1.00 92.62 100 ALA A O 1
ATOM 851 N N . ASN A 1 101 ? -2.107 -2.402 -1.528 1.00 92.00 101 ASN A N 1
ATOM 852 C CA . ASN A 1 101 ? -1.213 -3.526 -1.826 1.00 92.00 101 ASN A CA 1
ATOM 853 C C . ASN A 1 101 ? -1.837 -4.492 -2.845 1.00 92.00 101 ASN A C 1
ATOM 855 O O . ASN A 1 101 ? -1.174 -4.897 -3.799 1.00 92.00 101 ASN A O 1
ATOM 859 N N . ILE A 1 102 ? -3.126 -4.814 -2.688 1.00 92.00 102 ILE A N 1
ATOM 860 C CA . ILE A 1 102 ? -3.868 -5.666 -3.632 1.00 92.00 102 ILE A CA 1
ATOM 861 C C . ILE A 1 102 ? -3.898 -5.025 -5.023 1.00 92.00 102 ILE A C 1
ATOM 863 O O . ILE A 1 102 ? -3.667 -5.702 -6.026 1.00 92.00 102 ILE A O 1
ATOM 867 N N . LEU A 1 103 ? -4.148 -3.720 -5.095 1.00 91.19 103 LEU A N 1
ATOM 868 C CA . LEU A 1 103 ? -4.170 -2.958 -6.338 1.00 91.19 103 LEU A CA 1
ATOM 869 C C . LEU A 1 103 ? -2.799 -2.989 -7.023 1.00 91.19 103 LEU A C 1
ATOM 871 O O . LEU A 1 103 ? -2.723 -3.253 -8.223 1.00 91.19 103 LEU A O 1
ATOM 875 N N . TYR A 1 104 ? -1.715 -2.811 -6.263 1.00 88.00 104 TYR A N 1
ATOM 876 C CA . TYR A 1 104 ? -0.355 -2.933 -6.787 1.00 88.00 104 TYR A CA 1
ATOM 877 C C . TYR A 1 104 ? -0.082 -4.328 -7.378 1.00 88.00 104 TYR A C 1
ATOM 879 O O . TYR A 1 104 ? 0.499 -4.438 -8.459 1.00 88.00 104 TYR A O 1
ATOM 887 N N . CYS A 1 105 ? -0.543 -5.398 -6.721 1.00 86.44 105 CYS A N 1
ATOM 888 C CA . CYS A 1 105 ? -0.409 -6.764 -7.232 1.00 86.44 105 CYS A CA 1
ATOM 889 C C . CYS A 1 105 ? -1.238 -7.025 -8.499 1.00 86.44 105 CYS A C 1
ATOM 891 O O . CYS A 1 105 ? -0.752 -7.716 -9.390 1.00 86.44 105 CYS A O 1
ATOM 893 N N . ASN A 1 106 ? -2.453 -6.476 -8.595 1.00 86.25 106 ASN A N 1
ATOM 894 C CA . ASN A 1 106 ? -3.361 -6.712 -9.725 1.00 86.25 106 ASN A CA 1
ATOM 895 C C . ASN A 1 106 ? -2.976 -5.939 -10.994 1.00 86.25 106 ASN A C 1
ATOM 897 O O . ASN A 1 106 ? -3.191 -6.433 -12.095 1.00 86.25 106 ASN A O 1
ATOM 901 N N . ILE A 1 107 ? -2.409 -4.734 -10.865 1.00 84.38 107 ILE A N 1
ATOM 902 C CA . ILE A 1 107 ? -1.993 -3.922 -12.027 1.00 84.38 107 ILE A CA 1
ATOM 903 C C . ILE A 1 107 ? -0.681 -4.441 -12.642 1.00 84.38 107 ILE A C 1
ATOM 905 O O . ILE A 1 107 ? -0.313 -4.059 -13.758 1.00 84.38 107 ILE A O 1
ATOM 909 N N . ARG A 1 108 ? 0.043 -5.325 -11.944 1.00 73.12 108 ARG A N 1
ATOM 910 C CA . ARG A 1 108 ? 1.272 -5.915 -12.474 1.00 73.12 108 ARG A CA 1
ATOM 911 C C . ARG A 1 108 ? 0.974 -6.736 -13.733 1.00 73.12 108 ARG A C 1
ATOM 913 O O . ARG A 1 108 ? 0.020 -7.504 -13.769 1.00 73.12 108 ARG A O 1
ATOM 920 N N . ASN A 1 109 ? 1.824 -6.571 -14.752 1.00 68.75 109 ASN A N 1
ATOM 921 C CA . ASN A 1 109 ? 1.714 -7.293 -16.020 1.00 68.75 109 ASN A CA 1
ATOM 922 C C . ASN A 1 109 ? 1.633 -8.816 -15.761 1.00 68.75 109 ASN A C 1
ATOM 924 O O . ASN A 1 109 ? 2.474 -9.323 -15.012 1.00 68.75 109 ASN A O 1
ATOM 928 N N . PRO A 1 110 ? 0.674 -9.550 -16.360 1.00 65.06 110 PRO A N 1
ATOM 929 C CA . PRO A 1 110 ? 0.597 -11.011 -16.254 1.00 65.06 110 PRO A CA 1
ATOM 930 C C . PRO A 1 110 ? 1.836 -11.731 -16.802 1.00 65.06 110 PRO A C 1
ATOM 932 O O . PRO A 1 110 ? 2.126 -12.850 -16.383 1.00 65.06 110 PRO A O 1
ATOM 935 N N . ILE A 1 111 ? 2.583 -11.099 -17.711 1.00 69.56 111 ILE A N 1
ATOM 936 C CA . ILE A 1 111 ? 3.850 -11.634 -18.214 1.00 69.56 111 ILE A CA 1
ATOM 937 C C . ILE A 1 111 ? 4.956 -11.284 -17.204 1.00 69.56 111 ILE A C 1
ATOM 939 O O . ILE A 1 111 ? 5.174 -10.093 -16.949 1.00 69.56 111 ILE A O 1
ATOM 943 N N . PRO A 1 112 ? 5.658 -12.274 -16.620 1.00 68.62 112 PRO A N 1
ATOM 944 C CA . PRO A 1 112 ? 6.758 -12.002 -15.706 1.00 68.62 112 PRO A CA 1
ATOM 945 C C . PRO A 1 112 ? 7.898 -11.299 -16.451 1.00 68.62 112 PRO A C 1
ATOM 947 O O . PRO A 1 112 ? 8.305 -11.719 -17.532 1.00 68.62 112 PRO A O 1
ATOM 950 N N . LEU A 1 113 ? 8.412 -10.211 -15.872 1.00 70.69 113 LEU A N 1
ATOM 951 C CA . LEU A 1 113 ? 9.622 -9.558 -16.364 1.00 70.69 113 LEU A CA 1
ATOM 952 C C . LEU A 1 113 ? 10.818 -10.444 -16.002 1.00 70.69 113 LEU A C 1
ATOM 954 O O . LEU A 1 113 ? 11.199 -10.520 -14.834 1.00 70.69 113 LEU A O 1
ATOM 958 N N . GLU A 1 114 ? 11.391 -11.112 -16.996 1.00 76.62 114 GLU A N 1
ATOM 959 C CA . GLU A 1 114 ? 12.609 -11.904 -16.852 1.00 76.62 114 GLU A CA 1
ATOM 960 C C . GLU A 1 114 ? 13.687 -11.274 -17.731 1.00 76.62 114 GLU A C 1
ATOM 962 O O . GLU A 1 114 ? 13.618 -11.351 -18.954 1.00 76.62 114 GLU A O 1
ATOM 967 N N . ILE A 1 115 ? 14.655 -10.595 -17.108 1.00 78.00 115 ILE A N 1
ATOM 968 C CA . ILE A 1 115 ? 15.763 -9.967 -17.838 1.00 78.00 115 ILE A CA 1
ATOM 969 C C . ILE A 1 115 ? 16.930 -10.963 -17.848 1.00 78.00 115 ILE A C 1
ATOM 971 O O . ILE A 1 115 ? 17.469 -11.257 -16.773 1.00 78.00 115 ILE A O 1
ATOM 975 N N . PRO A 1 116 ? 17.320 -11.506 -19.014 1.00 78.81 116 PRO A N 1
ATOM 976 C CA . PRO A 1 116 ? 18.486 -12.365 -19.118 1.00 78.81 116 PRO A CA 1
ATOM 977 C C . PRO A 1 116 ? 19.761 -11.518 -19.056 1.00 78.81 116 PRO A C 1
ATOM 979 O O . PRO A 1 116 ? 19.895 -10.516 -19.762 1.00 78.81 116 PRO A O 1
ATOM 982 N N . PHE A 1 117 ? 20.703 -11.947 -18.223 1.00 78.00 117 PHE A N 1
ATOM 983 C CA . PHE A 1 117 ? 22.084 -11.484 -18.226 1.00 78.00 117 PHE A CA 1
ATOM 984 C C . PHE A 1 117 ? 23.006 -12.629 -18.628 1.00 78.00 117 PHE A C 1
ATOM 986 O O . PHE A 1 117 ? 22.888 -13.749 -18.121 1.00 78.00 117 PHE A O 1
ATOM 993 N N . GLU A 1 118 ? 23.951 -12.339 -19.513 1.00 72.25 118 GLU A N 1
ATOM 994 C CA . GLU A 1 118 ? 25.044 -13.256 -19.810 1.00 72.25 118 GLU A CA 1
ATOM 995 C C . GLU A 1 118 ? 26.050 -13.228 -18.653 1.00 72.25 118 GLU A C 1
ATOM 997 O O . GLU A 1 118 ? 26.490 -12.163 -18.212 1.00 72.25 118 GLU A O 1
ATOM 1002 N N . SER A 1 119 ? 26.385 -14.404 -18.115 1.00 67.25 119 SER A N 1
ATOM 1003 C CA . SER A 1 119 ? 27.467 -14.531 -17.138 1.00 67.25 119 SER A CA 1
ATOM 1004 C C . SER A 1 119 ? 28.814 -14.199 -17.786 1.00 67.25 119 SER A C 1
ATOM 1006 O O . SER A 1 119 ? 29.017 -14.452 -18.972 1.00 67.25 119 SER A O 1
ATOM 1008 N N . VAL A 1 120 ? 29.761 -13.701 -16.986 1.00 63.09 120 VAL A N 1
ATOM 1009 C CA . VAL A 1 120 ? 31.129 -13.335 -17.409 1.00 63.09 120 VAL A CA 1
ATOM 1010 C C . VAL A 1 120 ? 31.865 -14.500 -18.096 1.00 63.09 120 VAL A C 1
ATOM 1012 O O . VAL A 1 120 ? 32.729 -14.269 -18.933 1.00 63.09 120 VAL A O 1
ATOM 1015 N N . ASP A 1 121 ? 31.483 -15.745 -17.793 1.00 60.91 121 ASP A N 1
ATOM 1016 C CA . ASP A 1 121 ? 32.038 -16.968 -18.393 1.00 60.91 121 ASP A CA 1
ATOM 1017 C C . ASP A 1 121 ? 31.358 -17.411 -19.708 1.00 60.91 121 ASP A C 1
ATOM 1019 O O . ASP A 1 121 ? 31.748 -18.428 -20.283 1.00 60.91 121 ASP A O 1
ATOM 1023 N N . GLY A 1 122 ? 30.303 -16.728 -20.172 1.00 62.91 122 GLY A N 1
ATOM 1024 C CA . GLY A 1 122 ? 29.566 -17.061 -21.406 1.00 62.91 122 GLY A CA 1
ATOM 1025 C C . GLY A 1 122 ? 28.823 -18.410 -21.395 1.00 62.91 122 GLY A C 1
ATOM 1026 O O . GLY A 1 122 ? 28.228 -18.797 -22.396 1.00 62.91 122 GLY A O 1
ATOM 1027 N N . LYS A 1 123 ? 28.859 -19.146 -20.275 1.00 58.28 123 LYS A N 1
ATOM 1028 C CA . LYS A 1 123 ? 28.332 -20.520 -20.141 1.00 58.28 123 LYS A CA 1
ATOM 1029 C C . LYS A 1 123 ? 26.993 -20.620 -19.409 1.00 58.28 123 LYS A C 1
ATOM 1031 O O . LYS A 1 123 ? 26.356 -21.668 -19.464 1.00 58.28 123 LYS A O 1
ATOM 1036 N N . SER A 1 124 ? 26.568 -19.571 -18.705 1.00 57.84 124 SER A N 1
ATOM 1037 C CA . SER A 1 124 ? 25.322 -19.566 -17.932 1.00 57.84 124 SER A CA 1
ATOM 1038 C C . SER A 1 124 ? 24.567 -18.246 -18.078 1.00 57.84 124 SER A C 1
ATOM 1040 O O . SER A 1 124 ? 25.145 -17.163 -18.017 1.00 57.84 124 SER A O 1
ATOM 1042 N N . THR A 1 125 ? 23.253 -18.340 -18.273 1.00 64.94 125 THR A N 1
ATOM 1043 C CA . THR A 1 125 ? 22.332 -17.198 -18.294 1.00 64.94 125 THR A CA 1
ATOM 1044 C C . THR A 1 125 ? 21.784 -16.970 -16.888 1.00 64.94 125 THR A C 1
ATOM 1046 O O . THR A 1 125 ? 21.157 -17.867 -16.318 1.00 64.94 125 THR A O 1
ATOM 1049 N N . VAL A 1 126 ? 22.006 -15.786 -16.319 1.00 70.94 126 VAL A N 1
ATOM 1050 C CA . VAL A 1 126 ? 21.450 -15.389 -15.019 1.00 70.94 126 VAL A CA 1
ATOM 1051 C C . VAL A 1 126 ? 20.172 -14.591 -15.263 1.00 70.94 126 VAL A C 1
ATOM 1053 O O . VAL A 1 126 ? 20.192 -13.571 -15.945 1.00 70.94 126 VAL A O 1
ATOM 1056 N N . TRP A 1 127 ? 19.052 -15.051 -14.708 1.00 72.62 127 TRP A N 1
ATOM 1057 C CA . TRP A 1 127 ? 17.745 -14.410 -14.873 1.00 72.62 127 TRP A CA 1
ATOM 1058 C C . TRP A 1 127 ? 17.470 -13.452 -13.713 1.00 72.62 127 TRP A C 1
ATOM 1060 O O . TRP A 1 127 ? 17.376 -13.885 -12.562 1.00 72.62 127 TRP A O 1
ATOM 1070 N N . LEU A 1 128 ? 17.298 -12.160 -13.996 1.00 77.94 128 LEU A N 1
ATOM 1071 C CA . LEU A 1 128 ? 16.867 -11.189 -12.993 1.00 77.94 128 LEU A CA 1
ATOM 1072 C C . LEU A 1 128 ? 15.338 -11.184 -12.915 1.00 77.94 128 LEU A C 1
ATOM 1074 O O . LEU A 1 128 ? 14.661 -10.739 -13.843 1.00 77.94 128 LEU A O 1
ATOM 1078 N N . LYS A 1 129 ? 14.805 -11.676 -11.791 1.00 78.06 129 LYS A N 1
ATOM 1079 C CA . LYS A 1 129 ? 13.368 -11.679 -11.490 1.00 78.06 129 LYS A CA 1
ATOM 1080 C C . LYS A 1 129 ? 13.066 -10.626 -10.416 1.00 78.06 129 LYS A C 1
ATOM 1082 O O . LYS A 1 129 ? 13.615 -10.732 -9.317 1.00 78.06 129 LYS A O 1
ATOM 1087 N N . PRO A 1 130 ? 12.213 -9.619 -10.681 1.00 75.56 130 PRO A N 1
ATOM 1088 C CA . PRO A 1 130 ? 11.867 -8.613 -9.684 1.00 75.56 130 PRO A CA 1
ATOM 1089 C C . PRO A 1 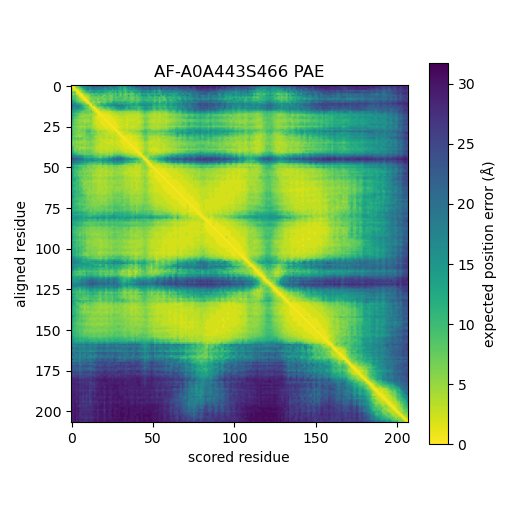130 ? 11.031 -9.240 -8.561 1.00 75.56 130 PRO A C 1
ATOM 1091 O O . PRO A 1 130 ? 9.930 -9.745 -8.789 1.00 75.56 130 PRO A O 1
ATOM 1094 N N . SER A 1 131 ? 11.543 -9.192 -7.332 1.00 82.12 131 SER A N 1
ATOM 1095 C CA . SER A 1 131 ? 10.835 -9.620 -6.123 1.00 82.12 131 SER A CA 1
ATOM 1096 C C . SER A 1 131 ? 10.191 -8.433 -5.397 1.00 82.12 131 SER A C 1
ATOM 1098 O O . SER A 1 131 ? 10.525 -7.271 -5.635 1.00 82.12 131 SER A O 1
ATOM 1100 N N . PHE A 1 132 ? 9.226 -8.713 -4.514 1.00 81.06 132 PHE A N 1
ATOM 1101 C CA . PHE A 1 132 ? 8.623 -7.676 -3.676 1.00 81.06 132 PHE A CA 1
ATOM 1102 C C . PHE A 1 132 ? 9.640 -7.154 -2.658 1.00 81.06 132 PHE A C 1
ATOM 1104 O O . PHE A 1 132 ? 10.251 -7.927 -1.920 1.00 81.06 132 PHE A O 1
ATOM 1111 N N . SER A 1 133 ? 9.804 -5.835 -2.611 1.00 85.75 133 SER A N 1
ATOM 1112 C CA . SER A 1 133 ? 10.707 -5.168 -1.674 1.00 85.75 133 SER A CA 1
ATOM 1113 C C . SER A 1 133 ? 10.127 -5.097 -0.257 1.00 85.75 133 SER A C 1
ATOM 1115 O O . SER A 1 133 ? 8.926 -5.244 -0.042 1.00 85.75 133 SER A O 1
ATOM 1117 N N . TRP A 1 134 ? 10.977 -4.783 0.721 1.00 87.88 134 TRP A N 1
ATOM 1118 C CA . TRP A 1 134 ? 10.589 -4.650 2.131 1.00 87.88 134 TRP A CA 1
ATOM 1119 C C . TRP A 1 134 ? 9.472 -3.621 2.377 1.00 87.88 134 TRP A C 1
ATOM 1121 O O . TRP A 1 134 ? 8.595 -3.841 3.208 1.00 87.88 134 TRP A O 1
ATOM 1131 N N . CYS A 1 135 ? 9.451 -2.523 1.615 1.00 87.81 135 CYS A N 1
ATOM 1132 C CA . CYS A 1 135 ? 8.421 -1.486 1.728 1.00 87.81 135 CYS A CA 1
ATOM 1133 C C . CYS A 1 135 ? 6.998 -2.011 1.475 1.00 87.81 135 CYS A C 1
ATOM 1135 O O . CYS A 1 135 ? 6.060 -1.546 2.120 1.00 87.81 135 CYS A O 1
ATOM 1137 N N . TYR A 1 136 ? 6.844 -3.010 0.600 1.00 88.50 136 TYR A N 1
ATOM 1138 C CA . TYR A 1 136 ? 5.562 -3.665 0.350 1.00 88.50 136 TYR A CA 1
ATOM 1139 C C . TYR A 1 136 ? 5.067 -4.392 1.606 1.00 88.50 136 TYR A C 1
ATOM 1141 O O . TYR A 1 136 ? 3.945 -4.173 2.061 1.00 88.50 136 TYR A O 1
ATOM 1149 N N . TYR A 1 137 ? 5.934 -5.199 2.224 1.00 91.69 137 TYR A N 1
ATOM 1150 C CA . TYR A 1 137 ? 5.596 -5.928 3.446 1.00 91.69 137 TYR A CA 1
ATOM 1151 C C . TYR A 1 137 ? 5.342 -4.991 4.629 1.00 91.69 137 TYR A C 1
ATOM 1153 O O . TYR A 1 137 ? 4.398 -5.218 5.379 1.00 91.69 137 TYR A O 1
ATOM 1161 N N . LEU A 1 138 ? 6.116 -3.910 4.770 1.00 91.88 138 LEU A N 1
ATOM 1162 C CA . LEU A 1 138 ? 5.878 -2.901 5.806 1.00 91.88 138 LEU A CA 1
ATOM 1163 C C . LEU A 1 138 ? 4.498 -2.258 5.674 1.00 91.88 138 LEU A C 1
ATOM 1165 O O . LEU A 1 138 ? 3.790 -2.127 6.669 1.00 91.88 138 LEU A O 1
ATOM 1169 N N . ASN A 1 139 ? 4.097 -1.888 4.457 1.00 93.00 139 ASN A N 1
ATOM 1170 C CA . ASN A 1 139 ? 2.782 -1.303 4.222 1.00 93.00 139 ASN A CA 1
ATOM 1171 C C . ASN A 1 139 ? 1.651 -2.301 4.522 1.00 93.00 139 ASN A C 1
ATOM 1173 O O . ASN A 1 139 ? 0.630 -1.929 5.100 1.00 93.00 139 ASN A O 1
ATOM 1177 N N . LEU A 1 140 ? 1.841 -3.576 4.169 1.00 93.31 140 LEU A N 1
ATOM 1178 C CA . LEU A 1 140 ? 0.888 -4.645 4.469 1.00 93.31 140 LEU A CA 1
ATOM 1179 C C . LEU A 1 140 ? 0.737 -4.871 5.980 1.00 93.31 140 LEU A C 1
ATOM 1181 O O . LEU A 1 140 ? -0.382 -4.886 6.489 1.00 93.31 140 LEU A O 1
ATOM 1185 N N . VAL A 1 141 ? 1.855 -4.998 6.700 1.00 95.44 141 VAL A N 1
ATOM 1186 C CA . VAL A 1 141 ? 1.871 -5.174 8.159 1.00 95.44 141 VAL A CA 1
ATOM 1187 C C . VAL A 1 141 ? 1.249 -3.963 8.852 1.00 95.44 141 VAL A C 1
ATOM 1189 O O . VAL A 1 141 ? 0.404 -4.136 9.725 1.00 95.44 141 VAL A O 1
ATOM 1192 N N . ASN A 1 142 ? 1.585 -2.745 8.420 1.00 94.12 142 ASN A N 1
ATOM 1193 C CA . ASN A 1 142 ? 0.993 -1.521 8.955 1.00 94.12 142 ASN A CA 1
ATOM 1194 C C . ASN A 1 142 ? -0.534 -1.490 8.764 1.00 94.12 142 ASN A C 1
ATOM 1196 O O . ASN A 1 142 ? -1.267 -1.194 9.703 1.00 94.12 142 ASN A O 1
ATOM 1200 N N . GLY A 1 143 ? -1.028 -1.866 7.579 1.00 94.06 143 GLY A N 1
ATOM 1201 C CA . GLY A 1 143 ? -2.466 -1.970 7.316 1.00 94.06 143 GLY A CA 1
ATOM 1202 C C . GLY A 1 143 ? -3.173 -2.975 8.232 1.00 94.06 143 GLY A C 1
ATOM 1203 O O . GLY A 1 143 ? -4.233 -2.667 8.777 1.00 94.06 143 GLY A O 1
ATOM 1204 N N . ILE A 1 144 ? -2.568 -4.146 8.458 1.00 95.56 144 ILE A N 1
ATOM 1205 C CA . ILE A 1 144 ? -3.104 -5.179 9.360 1.00 95.56 144 ILE A CA 1
ATOM 1206 C C . ILE A 1 144 ? -3.125 -4.687 10.813 1.00 95.56 144 ILE A C 1
ATOM 1208 O O . ILE A 1 144 ? -4.140 -4.841 11.490 1.00 95.56 144 ILE A O 1
ATOM 1212 N N . ILE A 1 145 ? -2.049 -4.048 11.281 1.00 94.56 145 ILE A N 1
ATOM 1213 C CA . ILE A 1 145 ? -1.972 -3.479 12.634 1.00 94.56 145 ILE A CA 1
ATOM 1214 C C . ILE A 1 145 ? -3.075 -2.435 12.842 1.00 94.56 145 ILE A C 1
ATOM 1216 O O . ILE A 1 145 ? -3.767 -2.487 13.856 1.00 94.56 145 ILE A O 1
ATOM 1220 N N . CYS A 1 146 ? -3.304 -1.536 11.879 1.00 93.19 146 CYS A N 1
ATOM 1221 C CA . CYS A 1 146 ? -4.390 -0.555 11.968 1.00 93.19 146 CYS A CA 1
ATOM 1222 C C . CYS A 1 146 ? -5.775 -1.215 12.076 1.00 93.19 146 CYS A C 1
ATOM 1224 O O . CYS A 1 146 ? -6.604 -0.755 12.857 1.00 93.19 146 CYS A O 1
ATOM 1226 N N . ILE A 1 147 ? -6.029 -2.303 11.336 1.00 94.75 147 ILE A N 1
ATOM 1227 C CA . ILE A 1 147 ? -7.296 -3.048 11.435 1.00 94.75 147 ILE A CA 1
ATOM 1228 C C . ILE A 1 147 ? -7.443 -3.671 12.825 1.00 94.75 147 ILE A C 1
ATOM 1230 O O . ILE A 1 147 ? -8.496 -3.528 13.439 1.00 94.75 147 ILE A O 1
ATOM 1234 N N . ILE A 1 148 ? -6.398 -4.333 13.331 1.00 94.50 148 ILE A N 1
ATOM 1235 C CA . ILE A 1 148 ? -6.423 -4.986 14.646 1.00 94.50 148 ILE A CA 1
ATOM 1236 C C . ILE A 1 148 ? -6.662 -3.953 15.752 1.00 94.50 148 ILE A C 1
ATOM 1238 O O . ILE A 1 148 ? -7.569 -4.130 16.559 1.00 94.50 148 ILE A O 1
ATOM 1242 N N . LEU A 1 149 ? -5.908 -2.849 15.755 1.00 90.56 149 LEU A N 1
ATOM 1243 C CA . LEU A 1 149 ? -6.075 -1.773 16.735 1.00 90.56 149 LEU A CA 1
ATOM 1244 C C . LEU A 1 149 ? -7.472 -1.146 16.666 1.00 90.56 149 LEU A C 1
ATOM 1246 O O . LEU A 1 149 ? -8.082 -0.907 17.703 1.00 90.56 149 LEU A O 1
ATOM 1250 N N . GLY A 1 150 ? -8.007 -0.929 15.462 1.00 90.00 150 GLY A N 1
ATOM 1251 C CA . GLY A 1 150 ? -9.360 -0.403 15.285 1.00 90.00 150 GLY A CA 1
ATOM 1252 C C . GLY A 1 150 ? -10.451 -1.356 15.782 1.00 90.00 150 GLY A C 1
ATOM 1253 O O . GLY A 1 150 ? -11.401 -0.911 16.419 1.00 90.00 150 GLY A O 1
ATOM 1254 N N . VAL A 1 151 ? -10.304 -2.667 15.559 1.00 90.56 151 VAL A N 1
ATOM 1255 C CA . VAL A 1 151 ? -11.246 -3.681 16.068 1.00 90.56 151 VAL A CA 1
ATOM 1256 C C . VAL A 1 151 ? -11.175 -3.789 17.591 1.00 90.56 151 VAL A C 1
ATOM 1258 O O . VAL A 1 151 ? -12.218 -3.875 18.232 1.00 90.56 151 VAL A O 1
ATOM 1261 N N . ILE A 1 152 ? -9.974 -3.747 18.177 1.00 88.69 152 ILE A N 1
ATOM 1262 C CA . ILE A 1 152 ? -9.797 -3.748 19.636 1.00 88.69 152 ILE A CA 1
ATOM 1263 C C . ILE A 1 152 ? -10.454 -2.509 20.250 1.00 88.69 152 ILE A C 1
ATOM 1265 O O . ILE A 1 152 ? -11.211 -2.647 21.205 1.00 88.69 152 ILE A O 1
ATOM 1269 N N . ALA A 1 153 ? -10.222 -1.324 19.678 1.00 85.00 153 ALA A N 1
ATOM 1270 C CA . ALA A 1 153 ? -10.843 -0.084 20.143 1.00 85.00 153 ALA A CA 1
ATOM 1271 C C . ALA A 1 153 ? -12.377 -0.132 20.035 1.00 85.00 153 ALA A C 1
ATOM 1273 O O . ALA A 1 153 ? -13.070 0.249 20.972 1.00 85.00 153 ALA A O 1
ATOM 1274 N N . PHE A 1 154 ? -12.910 -0.663 18.931 1.00 86.31 154 PHE A N 1
ATOM 1275 C CA . PHE A 1 154 ? -14.353 -0.833 18.747 1.00 86.31 154 PHE A CA 1
ATOM 1276 C C . PHE A 1 154 ? -14.961 -1.829 19.748 1.00 86.31 154 PHE A C 1
ATOM 1278 O O . PHE A 1 154 ? -16.036 -1.594 20.28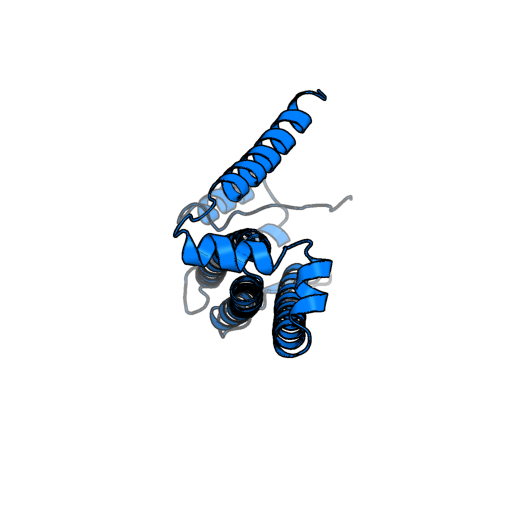7 1.00 86.31 154 PHE A O 1
ATOM 1285 N N . TYR A 1 155 ? -14.271 -2.938 20.025 1.00 84.75 155 TYR A N 1
ATOM 1286 C CA . TYR A 1 155 ? -14.726 -3.921 21.008 1.00 84.75 155 TYR A CA 1
ATOM 1287 C C . TYR A 1 155 ? -14.670 -3.380 22.445 1.00 84.75 155 TYR A C 1
ATOM 1289 O O . TYR A 1 155 ? -15.575 -3.649 23.232 1.00 84.75 155 TYR A O 1
ATOM 1297 N N . ALA A 1 156 ? -13.629 -2.613 22.782 1.00 80.12 156 ALA A N 1
ATOM 1298 C CA . ALA A 1 156 ? -13.488 -1.983 24.090 1.00 80.12 156 ALA A CA 1
ATOM 1299 C C . ALA A 1 156 ? -14.625 -0.984 24.357 1.00 80.12 156 ALA A C 1
ATOM 1301 O O . ALA A 1 156 ? -15.239 -1.042 25.420 1.00 80.12 156 ALA A O 1
ATOM 1302 N N . ASP A 1 157 ? -14.975 -0.165 23.361 1.00 77.88 157 ASP A N 1
ATOM 1303 C CA . ASP A 1 157 ? -16.073 0.804 23.455 1.00 77.88 157 ASP A CA 1
ATOM 1304 C C . ASP A 1 157 ? -17.443 0.136 23.691 1.00 77.88 157 ASP A C 1
ATOM 1306 O O . ASP A 1 157 ? -18.240 0.618 24.497 1.00 77.88 157 ASP A O 1
ATOM 1310 N N . LEU A 1 158 ? -17.689 -1.030 23.073 1.00 77.50 158 LEU A N 1
ATOM 1311 C CA . LEU A 1 158 ? -18.923 -1.804 23.271 1.00 77.50 158 LEU A CA 1
ATOM 1312 C C . LEU A 1 158 ? -19.043 -2.440 24.663 1.00 77.50 158 LEU A C 1
ATOM 1314 O O . LEU A 1 158 ? -20.155 -2.765 25.084 1.00 77.50 158 LEU A O 1
ATOM 1318 N N . ARG A 1 159 ? -17.921 -2.709 25.343 1.00 75.69 159 ARG A N 1
ATOM 1319 C CA . ARG A 1 159 ? -17.914 -3.470 26.602 1.00 75.69 159 ARG A CA 1
ATOM 1320 C C . ARG A 1 159 ? -17.707 -2.599 27.839 1.00 75.69 159 ARG A C 1
ATOM 1322 O O . ARG A 1 159 ? -18.315 -2.902 28.862 1.00 75.69 159 ARG A O 1
ATOM 1329 N N . TYR A 1 160 ? -16.876 -1.563 27.744 1.00 68.62 160 TYR A N 1
ATOM 1330 C CA . TYR A 1 160 ? -16.430 -0.742 28.872 1.00 68.62 160 TYR A CA 1
ATOM 1331 C C . TYR A 1 160 ? -16.348 0.737 28.485 1.00 68.62 160 TYR A C 1
ATOM 1333 O O . TYR A 1 160 ? -15.276 1.336 28.524 1.00 68.62 160 TYR A O 1
ATOM 1341 N N . THR A 1 161 ? -17.484 1.329 28.110 1.00 66.81 161 THR A N 1
ATOM 1342 C CA . THR A 1 161 ? -17.555 2.725 27.652 1.00 66.81 161 THR A CA 1
ATOM 1343 C C . THR A 1 161 ? -16.957 3.703 28.675 1.00 66.81 161 THR A C 1
ATOM 1345 O O . THR A 1 161 ? -16.182 4.579 28.289 1.00 66.81 161 THR A O 1
ATOM 1348 N N . ASP A 1 162 ? -17.213 3.492 29.970 1.00 62.56 162 ASP A N 1
ATOM 1349 C CA . ASP A 1 162 ? -16.748 4.374 31.051 1.00 62.56 162 ASP A CA 1
ATOM 1350 C C . ASP A 1 162 ? -15.223 4.309 31.266 1.00 62.56 162 ASP A C 1
ATOM 1352 O O . ASP A 1 162 ? -14.560 5.344 31.309 1.00 62.56 162 ASP A O 1
ATOM 1356 N N . GLU A 1 163 ? -14.631 3.108 31.306 1.00 65.56 163 GLU A N 1
ATOM 1357 C CA . GLU A 1 163 ? -13.176 2.941 31.485 1.00 65.56 163 GLU A CA 1
ATOM 1358 C C . GLU A 1 163 ? -12.389 3.422 30.257 1.00 65.56 163 GLU A C 1
ATOM 1360 O O . GLU A 1 163 ? -11.303 3.995 30.381 1.00 65.56 163 GLU A O 1
ATOM 1365 N N . THR A 1 164 ? -12.934 3.227 29.049 1.00 61.00 164 THR A N 1
ATOM 1366 C CA . THR A 1 164 ? -12.316 3.775 27.835 1.00 61.00 164 THR A CA 1
ATOM 1367 C C . THR A 1 164 ? -12.379 5.298 27.799 1.00 61.00 164 THR A C 1
ATOM 1369 O O . THR A 1 164 ? -11.407 5.925 27.384 1.00 61.00 164 THR A O 1
ATOM 1372 N N . ALA A 1 165 ? -13.470 5.909 28.265 1.00 61.00 165 ALA A N 1
ATOM 1373 C CA . ALA A 1 165 ? -13.586 7.361 28.337 1.00 61.00 165 ALA A CA 1
ATOM 1374 C C . ALA A 1 165 ? -12.587 7.962 29.343 1.00 61.00 165 ALA A C 1
ATOM 1376 O O . ALA A 1 165 ? -11.920 8.947 29.017 1.00 61.00 165 ALA A O 1
ATOM 1377 N N . GLU A 1 166 ? -12.395 7.318 30.501 1.00 62.41 166 GLU A N 1
ATOM 1378 C CA . GLU A 1 166 ? -11.385 7.713 31.492 1.00 62.41 166 GLU A CA 1
ATOM 1379 C C . GLU A 1 166 ? -9.953 7.586 30.943 1.00 62.41 166 GLU A C 1
ATOM 1381 O O . GLU A 1 166 ? -9.156 8.515 31.081 1.00 62.41 166 GLU A O 1
ATOM 1386 N N . PHE A 1 167 ? -9.625 6.495 30.236 1.00 64.56 167 PHE A N 1
ATOM 1387 C CA . PHE A 1 167 ? -8.305 6.310 29.614 1.00 64.56 167 PHE A CA 1
ATOM 1388 C C . PHE A 1 167 ? -7.956 7.412 28.600 1.00 64.56 167 PHE A C 1
ATOM 1390 O O . PHE A 1 167 ? -6.806 7.850 28.525 1.00 64.56 167 PHE A O 1
ATOM 1397 N N . PHE A 1 168 ? -8.940 7.875 27.825 1.00 62.22 168 PHE A N 1
ATOM 1398 C CA . PHE A 1 168 ? -8.760 8.982 26.883 1.00 62.22 168 PHE A CA 1
ATOM 1399 C C . PHE A 1 168 ? -8.938 10.369 27.533 1.00 62.22 168 PHE A C 1
ATOM 1401 O O . PHE A 1 168 ? -8.732 11.379 26.858 1.00 62.22 168 PHE A O 1
ATOM 1408 N N . GLY A 1 169 ? -9.266 10.437 28.831 1.00 60.38 169 GLY A N 1
ATOM 1409 C CA . GLY A 1 169 ? -9.454 11.681 29.583 1.00 60.38 169 GLY A CA 1
ATOM 1410 C C . GLY A 1 169 ? -10.667 12.496 29.128 1.00 60.38 169 GLY A C 1
ATOM 1411 O O . GLY A 1 169 ? -10.640 13.725 29.199 1.00 60.38 169 GLY A O 1
ATOM 1412 N N . ILE A 1 170 ? -11.695 11.828 28.600 1.00 63.03 170 ILE A N 1
ATOM 1413 C CA . ILE A 1 170 ? -12.905 12.454 28.066 1.00 63.03 170 ILE A CA 1
ATOM 1414 C C . ILE A 1 170 ? -14.022 12.297 29.102 1.00 63.03 170 ILE A C 1
ATOM 1416 O O . ILE A 1 170 ? -14.485 11.186 29.348 1.00 63.03 170 ILE A O 1
ATOM 1420 N N . ASP A 1 171 ? -14.485 13.405 29.687 1.00 62.00 171 ASP A N 1
ATOM 1421 C CA . ASP A 1 171 ? -15.606 13.384 30.631 1.00 62.00 171 ASP A CA 1
ATOM 1422 C C . ASP A 1 171 ? -16.929 13.121 29.892 1.00 62.00 171 ASP A C 1
ATOM 1424 O O . ASP A 1 171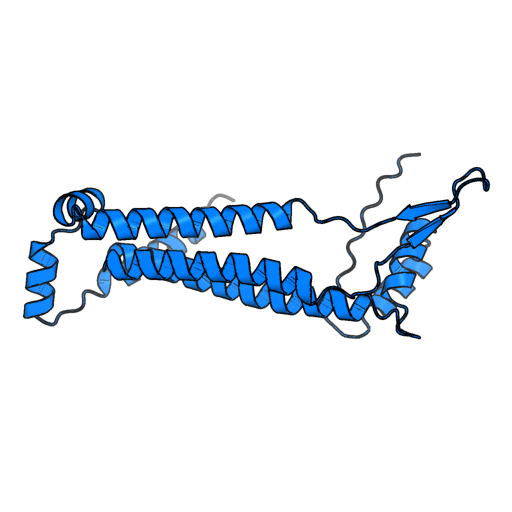 ? -17.419 13.943 29.111 1.00 62.00 171 ASP A O 1
ATOM 1428 N N . VAL A 1 172 ? -17.532 11.956 30.141 1.00 59.66 172 VAL A N 1
ATOM 1429 C CA . VAL A 1 172 ? -18.781 11.511 29.491 1.00 59.66 172 VAL A CA 1
ATOM 1430 C C . VAL A 1 172 ? -19.941 12.473 29.786 1.00 59.66 172 VAL A C 1
ATOM 1432 O O . VAL A 1 172 ? -20.798 12.702 28.931 1.00 59.66 172 VAL A O 1
ATOM 1435 N N . LEU A 1 173 ? -19.938 13.088 30.975 1.00 61.00 173 LEU A N 1
ATOM 1436 C CA . LEU A 1 173 ? -20.927 14.087 31.390 1.00 61.00 173 LEU A CA 1
ATOM 1437 C C . LEU A 1 173 ? -20.853 15.357 30.535 1.00 61.00 173 LEU A C 1
ATOM 1439 O O . LEU A 1 173 ? -21.887 15.873 30.117 1.00 61.00 173 LEU A O 1
ATOM 1443 N N . GLN A 1 174 ? -19.644 15.806 30.196 1.00 62.94 174 GLN A N 1
ATOM 1444 C CA . GLN A 1 174 ? -19.443 16.998 29.377 1.00 62.94 174 GLN A CA 1
ATOM 1445 C C . GLN A 1 174 ? -19.916 16.783 27.929 1.00 62.94 174 GLN A C 1
ATOM 1447 O O . GLN A 1 174 ? -20.488 17.687 27.328 1.00 62.94 174 GLN A O 1
ATOM 1452 N N . ASN A 1 175 ? -19.789 15.561 27.396 1.00 59.62 175 ASN A N 1
ATOM 1453 C CA . ASN A 1 175 ? -20.372 15.201 26.096 1.00 59.62 175 ASN A CA 1
ATOM 1454 C C . ASN A 1 175 ? -21.912 15.236 26.099 1.00 59.62 175 ASN A C 1
ATOM 1456 O O . ASN A 1 175 ? -22.521 15.608 25.095 1.00 59.62 175 ASN A O 1
ATOM 1460 N N . TYR A 1 176 ? -22.551 14.860 27.212 1.00 60.50 176 TYR A N 1
ATOM 1461 C CA . TYR A 1 176 ? -24.008 14.950 27.367 1.00 60.50 176 TYR A CA 1
ATOM 1462 C C . TYR A 1 176 ? -24.484 16.405 27.461 1.00 60.50 176 TYR A C 1
ATOM 1464 O O . TYR A 1 176 ? -25.479 16.770 26.830 1.00 60.50 176 TYR A O 1
ATOM 1472 N N . GLU A 1 177 ? -23.762 17.242 28.209 1.00 59.97 177 GLU A N 1
ATOM 1473 C CA . GLU A 1 177 ? -24.043 18.676 28.312 1.00 59.97 177 GLU A CA 1
ATOM 1474 C C . GLU A 1 177 ? -23.859 19.391 26.965 1.00 59.97 177 GLU A C 1
ATOM 1476 O O . GLU A 1 177 ? -24.739 20.152 26.563 1.00 59.97 177 GLU A O 1
ATOM 1481 N N . ASP A 1 178 ? -22.797 19.085 26.210 1.00 61.19 178 ASP A N 1
ATOM 1482 C CA . ASP A 1 178 ? -22.550 19.653 24.875 1.00 61.19 178 ASP A CA 1
ATOM 1483 C C . ASP A 1 178 ? -23.601 19.203 23.836 1.00 61.19 178 ASP A C 1
ATOM 1485 O O . ASP A 1 178 ? -23.994 19.994 22.969 1.00 61.19 178 ASP A O 1
ATOM 1489 N N . PHE A 1 179 ? -24.114 17.967 23.934 1.00 57.03 179 PHE A N 1
ATOM 1490 C CA . PHE A 1 179 ? -25.213 17.474 23.090 1.00 57.03 179 PHE A CA 1
ATOM 1491 C C . PHE A 1 179 ? -26.536 18.203 23.376 1.00 57.03 179 PHE A C 1
ATOM 1493 O O . PHE A 1 179 ? -27.250 18.567 22.441 1.00 57.03 179 PHE A O 1
ATOM 1500 N N . ILE A 1 180 ? -26.849 18.469 24.651 1.00 57.19 180 ILE A N 1
ATOM 1501 C CA . ILE A 1 180 ? -28.043 19.236 25.051 1.00 57.19 180 ILE A CA 1
ATOM 1502 C C . ILE A 1 180 ? -27.886 20.727 24.703 1.00 57.19 180 ILE A C 1
ATOM 1504 O O . ILE A 1 180 ? -28.851 21.368 24.287 1.00 57.19 180 ILE A O 1
ATOM 1508 N N . ALA A 1 181 ? -26.677 21.280 24.824 1.00 58.09 181 ALA A N 1
ATOM 1509 C CA . ALA A 1 181 ? -26.373 22.684 24.546 1.00 58.09 181 ALA A CA 1
ATOM 1510 C C . ALA A 1 181 ? -26.125 22.994 23.055 1.00 58.09 181 ALA A C 1
ATOM 1512 O O . ALA A 1 181 ? -25.891 24.153 22.704 1.00 58.09 181 ALA A O 1
ATOM 1513 N N . GLY A 1 182 ? -26.132 21.991 22.167 1.00 57.84 182 GLY A N 1
ATOM 1514 C CA . GLY A 1 182 ? -25.923 22.156 20.721 1.00 57.84 182 GLY A CA 1
ATOM 1515 C C . GLY A 1 182 ? -24.584 22.802 20.332 1.00 57.84 182 GLY A C 1
ATOM 1516 O O . GLY A 1 182 ? -24.441 23.306 19.216 1.00 57.84 182 GLY A O 1
ATOM 1517 N N . THR A 1 183 ? -23.605 22.832 21.239 1.00 53.19 183 THR A N 1
ATOM 1518 C CA . THR A 1 183 ? -22.370 23.606 21.073 1.00 53.19 183 THR A CA 1
ATOM 1519 C C . THR A 1 183 ? -21.225 22.674 20.682 1.00 53.19 183 THR A C 1
ATOM 1521 O O . THR A 1 183 ? -20.578 22.061 21.520 1.00 53.19 183 THR A O 1
ATOM 1524 N N . PHE A 1 184 ? -20.953 22.558 19.379 1.00 53.38 184 PHE A N 1
ATOM 1525 C CA . PHE A 1 184 ? -19.842 21.749 18.866 1.00 53.38 184 PHE A CA 1
ATOM 1526 C C . PHE A 1 184 ? -18.502 22.460 19.139 1.00 53.38 184 PHE A C 1
ATOM 1528 O O . PHE A 1 184 ? -18.175 23.468 18.504 1.00 53.38 184 PHE A O 1
ATOM 1535 N N . ASN A 1 185 ? -17.717 21.968 20.099 1.00 54.00 185 ASN A N 1
ATOM 1536 C CA . ASN A 1 185 ? -16.510 22.641 20.590 1.00 54.00 185 ASN A CA 1
ATOM 1537 C C . ASN A 1 185 ? -15.316 22.529 19.606 1.00 54.00 185 ASN A C 1
ATOM 1539 O O . ASN A 1 185 ? -14.368 21.770 19.791 1.00 54.00 185 ASN A O 1
ATOM 1543 N N . PHE A 1 186 ? -15.310 23.347 18.547 1.00 55.09 186 PHE A N 1
ATOM 1544 C CA . PHE A 1 186 ? -14.250 23.416 17.517 1.00 55.09 186 PHE A CA 1
ATOM 1545 C C . PHE A 1 186 ? -12.848 23.830 18.028 1.00 55.09 186 PHE A C 1
ATOM 1547 O O . PHE A 1 186 ? -11.869 23.785 17.276 1.00 55.09 186 PHE A O 1
ATOM 1554 N N . ARG A 1 187 ? -12.716 24.235 19.300 1.00 52.84 187 ARG A N 1
ATOM 1555 C CA . ARG A 1 187 ? -11.466 24.758 19.886 1.00 52.84 187 ARG A CA 1
ATOM 1556 C C . ARG A 1 187 ? -10.341 23.719 19.951 1.00 52.84 187 ARG A C 1
ATOM 1558 O O . ARG A 1 187 ? -9.174 24.091 19.847 1.00 52.84 187 ARG A O 1
ATOM 1565 N N . ILE A 1 188 ? -10.672 22.432 20.056 1.00 53.84 188 ILE A N 1
ATOM 1566 C CA . ILE A 1 188 ? -9.677 21.355 20.173 1.00 53.84 188 ILE A CA 1
ATOM 1567 C C . ILE A 1 188 ? -9.006 21.054 18.816 1.00 53.84 188 ILE A C 1
ATOM 1569 O O . ILE A 1 188 ? -7.795 20.844 18.751 1.00 53.84 188 ILE A O 1
ATOM 1573 N N . ILE A 1 189 ? -9.749 21.159 17.706 1.00 53.97 189 ILE A N 1
ATOM 1574 C CA . ILE A 1 189 ? -9.220 20.989 16.336 1.00 53.97 189 ILE A CA 1
ATOM 1575 C C . ILE A 1 189 ? -8.187 22.082 16.006 1.00 53.97 189 ILE A C 1
ATOM 1577 O O . ILE A 1 189 ? -7.116 21.796 15.465 1.00 53.97 189 ILE A O 1
ATOM 1581 N N . PHE A 1 190 ? -8.465 23.333 16.387 1.00 51.56 190 PHE A N 1
ATOM 1582 C CA . PHE A 1 190 ? -7.536 24.452 16.188 1.00 51.56 190 PHE A CA 1
ATOM 1583 C C . PHE A 1 190 ? -6.267 24.342 17.046 1.00 51.56 190 PHE A C 1
ATOM 1585 O O . PHE A 1 190 ? -5.191 24.747 16.593 1.00 51.56 190 PHE A O 1
ATOM 1592 N N . ALA A 1 191 ? -6.356 23.768 18.249 1.00 51.75 191 ALA A N 1
ATOM 1593 C CA . ALA A 1 191 ? -5.207 23.580 19.132 1.00 51.75 191 ALA A CA 1
ATOM 1594 C C . ALA A 1 191 ? -4.196 22.567 18.564 1.00 51.75 191 ALA A C 1
ATOM 1596 O O . ALA A 1 191 ? -2.994 22.828 18.586 1.00 51.75 191 ALA A O 1
ATOM 1597 N N . VAL A 1 192 ? -4.662 21.459 17.974 1.00 54.69 192 VAL A N 1
ATOM 1598 C CA . VAL A 1 192 ? -3.782 20.406 17.429 1.00 54.69 192 VAL A CA 1
ATOM 1599 C C . VAL A 1 192 ? -3.128 20.826 16.109 1.00 54.69 192 VAL A C 1
ATOM 1601 O O . VAL A 1 192 ? -1.926 20.616 15.930 1.00 54.69 192 VAL A O 1
ATOM 1604 N N . ILE A 1 193 ? -3.861 21.502 15.211 1.00 58.41 193 ILE A N 1
ATOM 1605 C CA . ILE A 1 193 ? -3.271 22.082 13.988 1.00 58.41 193 ILE A CA 1
ATOM 1606 C C . ILE A 1 193 ? -2.208 23.125 14.363 1.00 58.41 193 ILE A C 1
ATOM 1608 O O . ILE A 1 193 ? -1.115 23.130 13.793 1.00 58.41 193 ILE A O 1
ATOM 1612 N N . SER A 1 194 ? -2.480 23.953 15.377 1.00 49.75 194 SER A N 1
ATOM 1613 C CA . SER A 1 194 ? -1.515 24.932 15.890 1.00 49.75 194 SER A CA 1
ATOM 1614 C C . SER A 1 194 ? -0.290 24.265 16.520 1.00 49.75 194 SER A C 1
ATOM 1616 O O . SER A 1 194 ? 0.825 24.716 16.270 1.00 49.75 194 SER A O 1
ATOM 1618 N N . LEU A 1 195 ? -0.442 23.157 17.256 1.00 51.69 195 LEU A N 1
ATOM 1619 C CA . LEU A 1 195 ? 0.687 22.409 17.827 1.00 51.69 195 LEU A CA 1
ATOM 1620 C C . LEU A 1 195 ? 1.565 21.762 16.743 1.00 51.69 195 LEU A C 1
ATOM 1622 O O . LEU A 1 195 ? 2.792 21.767 16.850 1.00 51.69 195 LEU A O 1
ATOM 1626 N N . PHE A 1 196 ? 0.960 21.260 15.662 1.00 51.94 196 PHE A N 1
ATOM 1627 C CA . PHE A 1 196 ? 1.693 20.681 14.531 1.00 51.94 196 PHE A CA 1
ATOM 1628 C C . PHE A 1 196 ? 2.438 21.756 13.715 1.00 51.94 196 PHE A C 1
ATOM 1630 O O . PHE A 1 196 ? 3.581 21.547 13.297 1.00 51.94 196 PHE A O 1
ATOM 1637 N N . VAL A 1 197 ? 1.840 22.945 13.550 1.00 54.41 197 VAL A N 1
ATOM 1638 C CA . VAL A 1 197 ? 2.487 24.121 12.934 1.00 54.41 197 VAL A CA 1
ATOM 1639 C C . VAL A 1 197 ? 3.613 24.673 13.823 1.00 54.41 197 VAL A C 1
ATOM 1641 O O . VAL A 1 197 ? 4.702 24.966 13.323 1.00 54.41 197 VAL A O 1
ATOM 1644 N N . VAL A 1 198 ? 3.411 24.751 15.142 1.00 47.69 198 VAL A N 1
ATOM 1645 C CA . VAL A 1 198 ? 4.425 25.198 16.116 1.00 47.69 198 VAL A CA 1
ATOM 1646 C C . VAL A 1 198 ? 5.595 24.209 16.207 1.00 47.69 198 VAL A C 1
ATOM 1648 O O . VAL A 1 198 ? 6.751 24.633 16.221 1.00 47.69 198 VAL A O 1
ATOM 1651 N N . SER A 1 199 ? 5.337 22.898 16.148 1.00 47.00 199 SER A N 1
ATOM 1652 C CA . SER A 1 199 ? 6.378 21.856 16.107 1.00 47.00 199 SER A CA 1
ATOM 1653 C C . SER A 1 199 ? 7.256 21.942 14.845 1.00 47.00 199 SER A C 1
ATOM 1655 O O . SER A 1 199 ? 8.473 21.739 14.911 1.00 47.00 199 SER A O 1
ATOM 1657 N N . ARG A 1 200 ? 6.691 22.349 13.695 1.00 49.12 200 ARG A N 1
ATOM 1658 C CA . ARG A 1 200 ? 7.480 22.674 12.490 1.00 49.12 200 ARG A CA 1
ATOM 1659 C C . ARG A 1 200 ? 8.307 23.954 12.645 1.00 49.12 200 ARG A C 1
ATOM 1661 O O . ARG A 1 200 ? 9.430 23.996 12.149 1.00 49.12 200 ARG A O 1
ATOM 1668 N N . LYS A 1 201 ? 7.804 24.968 13.358 1.00 43.00 201 LYS A N 1
ATOM 1669 C CA . LYS A 1 201 ? 8.514 26.244 13.560 1.00 43.00 201 LYS A CA 1
ATOM 1670 C C . LYS A 1 201 ? 9.693 26.126 14.536 1.00 43.00 201 LYS A C 1
ATOM 1672 O O . LYS A 1 201 ? 10.729 26.736 14.299 1.00 43.00 201 LYS A O 1
ATOM 1677 N N . MET A 1 202 ? 9.605 25.267 15.556 1.00 43.94 202 MET A N 1
ATOM 1678 C CA . MET A 1 202 ? 10.720 25.025 16.492 1.00 43.94 202 MET A CA 1
ATOM 1679 C C . MET A 1 202 ? 11.889 24.221 15.895 1.00 43.94 202 MET A C 1
ATOM 1681 O O . MET A 1 202 ? 13.000 24.283 16.417 1.00 43.94 202 MET A O 1
ATOM 1685 N N . ARG A 1 203 ? 11.690 23.510 14.776 1.00 44.78 203 ARG A N 1
ATOM 1686 C CA . ARG A 1 203 ? 12.771 22.801 14.063 1.00 44.78 203 ARG A CA 1
ATOM 1687 C C . ARG A 1 203 ? 13.577 23.709 13.117 1.00 44.78 203 ARG A C 1
ATOM 1689 O O . ARG A 1 203 ? 14.643 23.306 12.674 1.00 44.78 203 ARG A O 1
ATOM 1696 N N . ALA A 1 204 ? 13.095 24.922 12.837 1.00 46.56 204 ALA A N 1
ATOM 1697 C CA . ALA A 1 204 ? 13.759 25.898 11.967 1.00 46.56 204 ALA A CA 1
ATOM 1698 C C . ALA A 1 204 ? 14.620 26.933 12.722 1.00 46.56 204 ALA A C 1
ATOM 1700 O O . ALA A 1 204 ? 15.317 27.708 12.084 1.00 46.56 204 ALA A O 1
ATOM 1701 N N . VAL A 1 205 ? 14.580 26.952 14.062 1.00 47.28 205 VAL A N 1
ATOM 1702 C CA . VAL A 1 205 ? 15.319 27.917 14.914 1.00 47.28 205 VAL A CA 1
ATOM 1703 C C . VAL A 1 205 ? 16.541 27.269 15.599 1.00 47.28 205 VAL A C 1
ATOM 1705 O O . VAL A 1 205 ? 17.227 27.894 16.397 1.00 47.28 205 VAL A O 1
ATOM 1708 N N . LYS A 1 206 ? 16.847 26.002 15.281 1.00 45.19 206 LYS A N 1
ATOM 1709 C CA . LYS A 1 206 ? 18.071 25.297 15.717 1.00 45.19 206 LYS A CA 1
ATOM 1710 C C . LYS A 1 206 ? 19.127 25.168 14.603 1.00 45.19 206 LYS A C 1
ATOM 1712 O O . LYS A 1 206 ? 19.881 24.197 14.593 1.00 45.19 206 LYS A O 1
ATOM 1717 N N . LEU A 1 207 ? 19.173 26.133 13.685 1.00 38.12 207 LEU A N 1
ATOM 1718 C CA . LEU A 1 207 ? 20.291 26.361 12.765 1.00 38.12 207 LEU A CA 1
ATOM 1719 C C . LEU A 1 207 ? 20.769 27.801 12.920 1.00 38.12 207 LEU A C 1
ATOM 1721 O O . LEU A 1 207 ? 19.888 28.689 12.924 1.00 38.12 207 LEU A O 1
#

Radius of gyration: 25.22 Å; Cα contacts (8 Å, |Δi|>4): 170; chains: 1; bounding box: 66×48×60 Å

pLDDT: mean 74.9, std 15.45, range [34.47, 95.56]

Solvent-accessible surface area (backbone atoms only — not comparable to full-atom values): 11898 Å² total; per-residue (Å²): 132,91,87,83,84,84,85,88,82,73,74,81,86,52,92,66,45,59,60,48,54,50,52,49,42,60,73,70,62,61,60,65,74,62,54,54,58,50,46,56,46,63,44,80,53,92,93,51,46,51,41,58,34,55,38,50,29,50,51,54,34,50,54,45,50,53,50,29,51,54,40,48,55,50,20,63,56,29,50,76,76,42,55,70,64,12,20,54,38,31,29,51,28,11,52,45,38,42,47,32,54,52,50,42,63,66,48,47,64,91,67,79,69,67,48,79,38,79,38,98,81,74,79,48,76,46,70,49,66,87,72,89,55,70,68,58,55,52,45,44,51,50,13,51,50,34,30,52,54,14,51,52,50,46,52,44,51,77,74,38,52,67,64,53,29,56,75,70,70,47,62,68,67,58,56,52,51,34,63,75,65,70,53,82,75,63,66,60,63,55,50,53,55,47,50,56,52,49,57,57,54,64,67,66,70,79,114